Protein AF-A0A5N6QQ44-F1 (afdb_monomer_lite)

InterPro domains:
  IPR000858 S-locus glycoprotein domain [PF00954] (2-72)
  IPR003609 PAN/Apple domain [PF08276] (95-161)
  IPR003609 PAN/Apple domain [PS50948] (95-176)
  IPR003609 PAN/Apple domain [SM00473] (96-175)
  IPR013924 Ribonuclease H2, subunit C [PF08615] (252-280)

pLDDT: mean 80.35, std 24.31, range [26.81, 98.62]

Foldseek 3Di:
DDDDPDPVKDWDWDQDPVRKIFIWTDDPNDTDTPDIDDDVLQPWCPAAWQWAAEPPDPVDLRIDHDQQWDQPDPVCVVVSHRSSPTDHDPPFALAPQQKFWDKDAAKDFFDQPQKDKDQQDDPVRLRVVLNVDRQWFKKWAPDPPPNGTIIITHRDIGTSMYHDDPHHTIMIGIHHNVSVVVNVVVVCVVPPPVVVVVVVVVVVVVVVVVVVVVVVVVVVVVVVVVVVVVVVVVVVVPDDDDDDDDDDDDDDDDDDDDPDDPDDDDDDDDDDDDDDDDDDD

Radius of gyration: 35.77 Å; chains: 1; bounding box: 102×46×86 Å

Secondary structure (DSSP, 8-state):
----SSTT--EEEEE-TTS-EEEEEEETTEEEEEEEE--TT-STTSS-TTEEE--S-TTS-SEEEPTTEEES-HHHHHTT--TT-EEEPTT---SSSS-EEEEEEEEEPP-STTEEEETT--HHHHHHHHHH-TT--EEEEEE-GGG-EEEEEE-S---SEEE-SS--EEEEEEE-HHHHHHHHHHHHHHH-HHHHHHHHHHHHHHHHHHHHHHHHHHHHHHHHHHHHHHHHHHHTTS------------------------S---------PPPP-----

Sequence (281 aa):
MYSVTDPKILTRLVIDESGAVERLTWNDNKWVTIWSAPKECDTYGECGPNSYCDPYDPNKFRCTCLPGLEPRSTRDWNMRDGSGGCVRRQGVSTCRSGEGFVKLARVKVPDTSIARVDMSLSLEDCEQECLRNCSCMAYSSANETRGGIGCLSWHGDLMDIRTIANAGQDLYIRVDAVVLAQYAKKNGLMQSKSMVVILVVSIGLMLLLVVSIVYWLVMRRKKGIMHKESTIINLRQSEGGVDLVDLGGIEMEGLELQEAYFRGRKLQGTAIPIPQGYYGL

Structure (mmCIF, N/CA/C/O backbone):
data_AF-A0A5N6QQ44-F1
#
_entry.id   AF-A0A5N6QQ44-F1
#
loop_
_atom_site.group_PDB
_atom_site.id
_atom_site.type_symbol
_atom_site.label_atom_id
_atom_site.label_alt_id
_atom_site.label_comp_id
_atom_site.label_asym_id
_atom_site.label_entity_id
_atom_site.label_seq_id
_atom_site.pdbx_PDB_ins_code
_atom_site.Cartn_x
_atom_site.Cartn_y
_atom_site.Cartn_z
_atom_site.occupancy
_atom_site.B_iso_or_equiv
_atom_site.auth_seq_id
_atom_site.auth_comp_id
_atom_site.auth_asym_id
_atom_site.auth_atom_id
_atom_site.pdbx_PDB_model_num
ATOM 1 N N . MET A 1 1 ? 7.735 9.271 -20.363 1.00 52.09 1 MET A N 1
ATOM 2 C CA . MET A 1 1 ? 8.768 9.118 -21.411 1.00 52.09 1 MET A CA 1
ATOM 3 C C . MET A 1 1 ? 10.105 8.970 -20.707 1.00 52.09 1 MET A C 1
ATOM 5 O O . MET A 1 1 ? 10.368 9.779 -19.826 1.00 52.09 1 MET A O 1
ATOM 9 N N . TYR A 1 2 ? 10.882 7.921 -20.988 1.00 78.69 2 TYR A N 1
ATOM 10 C CA . TYR A 1 2 ? 12.221 7.781 -20.404 1.00 78.69 2 TYR A CA 1
ATOM 11 C C . TYR A 1 2 ? 13.260 8.384 -21.354 1.00 78.69 2 TYR A C 1
ATOM 13 O O . TYR A 1 2 ? 13.061 8.386 -22.567 1.00 78.69 2 TYR A O 1
ATOM 21 N N . SER A 1 3 ? 14.355 8.893 -20.800 1.00 86.44 3 SER A N 1
ATOM 22 C CA . SER A 1 3 ? 15.502 9.389 -21.559 1.00 86.44 3 SER A CA 1
ATOM 23 C C . SER A 1 3 ? 16.780 8.821 -20.964 1.00 86.44 3 SER A C 1
ATOM 25 O O . SER A 1 3 ? 16.904 8.725 -19.742 1.00 86.44 3 SER A O 1
ATOM 27 N N . VAL A 1 4 ? 17.733 8.466 -21.818 1.00 89.62 4 VAL A N 1
ATOM 28 C CA . VAL A 1 4 ? 19.070 8.059 -21.383 1.00 89.62 4 VAL A CA 1
ATOM 29 C C . VAL A 1 4 ? 19.940 9.310 -21.317 1.00 89.62 4 VAL A C 1
ATOM 31 O O . VAL A 1 4 ? 20.051 10.032 -22.302 1.00 89.62 4 VAL A O 1
ATOM 34 N N . THR A 1 5 ? 20.503 9.601 -20.144 1.00 92.12 5 THR A N 1
ATOM 35 C CA . THR A 1 5 ? 21.285 10.826 -19.909 1.00 92.12 5 THR A CA 1
ATOM 36 C C . THR A 1 5 ? 22.686 10.757 -20.503 1.00 92.12 5 THR A C 1
ATOM 38 O O . THR A 1 5 ? 23.207 11.777 -20.941 1.00 92.12 5 THR A O 1
ATOM 41 N N . ASP A 1 6 ? 23.291 9.568 -20.524 1.00 92.31 6 ASP A N 1
ATOM 42 C CA . ASP A 1 6 ? 24.568 9.325 -21.190 1.00 92.31 6 ASP A CA 1
ATOM 43 C C . ASP A 1 6 ? 24.316 8.628 -22.538 1.00 92.31 6 ASP A C 1
ATOM 45 O O . ASP A 1 6 ? 23.876 7.475 -22.548 1.00 92.31 6 ASP A O 1
ATOM 49 N N . PRO A 1 7 ? 24.604 9.280 -23.679 1.00 89.50 7 PRO A N 1
ATOM 50 C CA . PRO A 1 7 ? 24.378 8.697 -24.999 1.00 89.50 7 PRO A CA 1
ATOM 51 C C . PRO A 1 7 ? 25.242 7.457 -25.284 1.00 89.50 7 PRO A C 1
ATOM 53 O O . PRO A 1 7 ? 24.964 6.741 -26.243 1.00 89.50 7 PRO A O 1
ATOM 56 N N . LYS A 1 8 ? 26.281 7.183 -24.484 1.00 91.38 8 LYS A N 1
ATOM 57 C CA . LYS A 1 8 ? 27.108 5.971 -24.604 1.00 91.38 8 LYS A CA 1
ATOM 58 C C . LYS A 1 8 ? 26.436 4.735 -24.012 1.00 91.38 8 LYS A C 1
ATOM 60 O O . LYS A 1 8 ? 26.817 3.616 -24.351 1.00 91.38 8 LYS A O 1
ATOM 65 N N . ILE A 1 9 ? 25.457 4.916 -23.127 1.00 92.00 9 ILE A N 1
ATOM 66 C CA . ILE A 1 9 ? 24.741 3.810 -22.498 1.00 92.00 9 ILE A CA 1
ATOM 67 C C . ILE A 1 9 ? 23.626 3.352 -23.436 1.00 92.00 9 ILE A C 1
ATOM 69 O O . ILE A 1 9 ? 22.679 4.085 -23.713 1.00 92.00 9 ILE A O 1
ATOM 73 N N . LEU A 1 10 ? 23.694 2.098 -23.876 1.00 94.75 10 LEU A N 1
ATOM 74 C CA . LEU A 1 10 ? 22.594 1.464 -24.595 1.00 94.75 10 LEU A CA 1
ATOM 75 C C . LEU A 1 10 ? 21.713 0.713 -23.595 1.00 94.75 10 LEU A C 1
ATOM 77 O O . LEU A 1 10 ? 22.165 -0.206 -22.916 1.00 94.75 10 LEU A O 1
ATOM 81 N N . THR A 1 11 ? 20.438 1.088 -23.509 1.00 95.25 11 THR A N 1
ATOM 82 C CA . THR A 1 11 ? 19.435 0.397 -22.688 1.00 95.25 11 THR A CA 1
ATOM 83 C C . THR A 1 11 ? 18.120 0.288 -23.450 1.00 95.25 11 THR A C 1
ATOM 85 O O . THR A 1 11 ? 17.764 1.180 -24.221 1.00 95.25 11 THR A O 1
ATOM 88 N N . ARG A 1 12 ? 17.397 -0.812 -23.248 1.00 94.25 12 ARG A N 1
ATOM 89 C CA . ARG A 1 12 ? 16.100 -1.072 -23.882 1.00 94.25 12 ARG A CA 1
ATOM 90 C C . ARG A 1 12 ? 15.136 -1.713 -22.893 1.00 94.25 12 ARG A C 1
ATOM 92 O O . ARG A 1 12 ? 15.570 -2.469 -22.026 1.00 94.25 12 ARG A O 1
ATOM 99 N N . LEU A 1 13 ? 13.847 -1.418 -23.043 1.00 95.44 13 LEU A N 1
ATOM 100 C CA . LEU A 1 13 ? 12.773 -2.220 -22.461 1.00 95.44 13 LEU A CA 1
ATOM 101 C C . LEU A 1 13 ? 12.228 -3.135 -23.555 1.00 95.44 13 LEU A C 1
ATOM 103 O O . LEU A 1 13 ? 11.920 -2.660 -24.648 1.00 95.44 13 LEU A O 1
ATOM 107 N N . VAL A 1 14 ? 12.140 -4.426 -23.270 1.00 95.81 14 VAL A N 1
ATOM 108 C CA . VAL A 1 14 ? 11.613 -5.443 -24.185 1.00 95.81 14 VAL A CA 1
ATOM 109 C C . VAL A 1 14 ? 10.538 -6.258 -23.482 1.00 95.81 14 VAL A C 1
ATOM 111 O O . VAL A 1 14 ? 10.544 -6.364 -22.258 1.00 95.81 14 VAL A O 1
ATOM 114 N N . ILE A 1 15 ? 9.619 -6.808 -24.268 1.00 96.75 15 ILE A N 1
ATOM 115 C CA . ILE A 1 15 ? 8.681 -7.839 -23.827 1.00 96.75 15 ILE A CA 1
ATOM 116 C C . ILE A 1 15 ? 9.092 -9.113 -24.553 1.00 96.75 15 ILE A C 1
ATOM 118 O O . ILE A 1 15 ? 9.268 -9.075 -25.773 1.00 96.75 15 ILE A O 1
ATOM 122 N N . ASP A 1 16 ? 9.310 -10.194 -23.815 1.00 90.81 16 ASP A N 1
ATOM 123 C CA . ASP A 1 16 ? 9.658 -11.486 -24.401 1.00 90.81 16 ASP A CA 1
ATOM 124 C C . ASP A 1 16 ? 8.413 -12.292 -24.820 1.00 90.81 16 ASP A C 1
ATOM 126 O O . ASP A 1 16 ? 7.270 -11.865 -24.648 1.00 90.81 16 ASP A O 1
ATOM 130 N N . GLU A 1 17 ? 8.629 -13.477 -25.393 1.00 93.62 17 GLU A N 1
ATOM 131 C CA . GLU A 1 17 ? 7.552 -14.357 -25.871 1.00 93.62 17 GLU A CA 1
ATOM 132 C C . GLU A 1 17 ? 6.645 -14.883 -24.744 1.00 93.62 17 GLU A C 1
ATOM 134 O O . GLU A 1 17 ? 5.512 -15.286 -25.004 1.00 93.62 17 GLU A O 1
ATOM 139 N N . SER A 1 18 ? 7.117 -14.857 -23.493 1.00 92.00 18 SER A N 1
ATOM 140 C CA . SER A 1 18 ? 6.328 -15.226 -22.314 1.00 92.00 18 SER A CA 1
ATOM 141 C C . SER A 1 18 ? 5.455 -14.077 -21.795 1.00 92.00 18 SER A C 1
ATOM 143 O O . SER A 1 18 ? 4.624 -14.284 -20.911 1.00 92.00 18 SER A O 1
ATOM 145 N N . GLY A 1 19 ? 5.616 -12.870 -22.350 1.00 93.00 19 GLY A N 1
ATOM 146 C CA . GLY A 1 19 ? 4.955 -11.653 -21.885 1.00 93.00 19 GLY A CA 1
ATOM 147 C C . GLY A 1 19 ? 5.671 -10.978 -20.712 1.00 93.00 19 GLY A C 1
ATOM 148 O O . GLY A 1 19 ? 5.133 -10.021 -20.150 1.00 93.00 19 GLY A O 1
ATOM 149 N N . ALA A 1 20 ? 6.870 -11.438 -20.341 1.00 94.88 20 ALA A N 1
ATOM 150 C CA . ALA A 1 20 ? 7.670 -10.809 -19.301 1.00 94.88 20 ALA A CA 1
ATOM 151 C C . ALA A 1 20 ? 8.333 -9.536 -19.838 1.00 94.88 20 ALA A C 1
ATOM 153 O O . ALA A 1 20 ? 8.868 -9.496 -20.948 1.00 94.88 20 ALA A O 1
ATOM 154 N N . VAL A 1 21 ? 8.295 -8.475 -19.035 1.00 96.31 21 VAL A N 1
ATOM 155 C CA . VAL A 1 21 ? 8.947 -7.201 -19.344 1.00 96.31 21 VAL A CA 1
ATOM 156 C C . VAL A 1 21 ? 10.347 -7.228 -18.761 1.00 96.31 21 VAL A C 1
ATOM 158 O O . VAL A 1 21 ? 10.509 -7.449 -17.562 1.00 96.31 21 VAL A O 1
ATOM 161 N N . GLU A 1 22 ? 11.350 -6.904 -19.568 1.00 96.12 22 GLU A N 1
ATOM 162 C CA . GLU A 1 22 ? 12.735 -6.781 -19.127 1.00 96.12 22 GLU A CA 1
ATOM 163 C C . GLU A 1 22 ? 13.320 -5.424 -19.499 1.00 96.12 22 GLU A C 1
ATOM 165 O O . GLU A 1 22 ? 13.190 -4.949 -20.630 1.00 96.12 22 GLU A O 1
ATOM 170 N N . ARG A 1 23 ? 14.052 -4.816 -18.564 1.00 95.38 23 ARG A N 1
ATOM 171 C CA . ARG A 1 23 ? 14.990 -3.741 -18.880 1.00 95.38 23 ARG A CA 1
ATOM 172 C C . ARG A 1 23 ? 16.386 -4.318 -19.012 1.00 95.38 23 ARG A C 1
ATOM 174 O O . ARG A 1 23 ? 16.945 -4.842 -18.050 1.00 95.38 23 ARG A O 1
ATOM 181 N N . LEU A 1 24 ? 16.975 -4.115 -20.180 1.00 95.62 24 LEU A N 1
ATOM 182 C CA . LEU A 1 24 ? 18.304 -4.583 -20.536 1.00 95.62 24 LEU A CA 1
ATOM 183 C C . LEU A 1 24 ? 19.260 -3.395 -20.689 1.00 95.62 24 LEU A C 1
ATOM 185 O O . LEU A 1 24 ? 18.867 -2.337 -21.190 1.00 95.62 24 LEU A O 1
ATOM 189 N N . THR A 1 25 ? 20.522 -3.579 -20.315 1.00 96.06 25 THR A N 1
ATOM 190 C CA . THR A 1 25 ? 21.620 -2.641 -20.593 1.00 96.06 25 THR A CA 1
ATOM 191 C C . THR A 1 25 ? 22.743 -3.378 -21.306 1.00 96.06 25 THR A C 1
ATOM 193 O O . THR A 1 25 ? 23.041 -4.526 -20.979 1.00 96.06 25 THR A O 1
ATOM 196 N N . TRP A 1 26 ? 23.344 -2.742 -22.306 1.00 95.81 26 TRP A N 1
ATOM 197 C CA . TRP A 1 26 ? 24.489 -3.294 -23.017 1.00 95.81 26 TRP A CA 1
ATOM 198 C C . TRP A 1 26 ? 25.750 -3.154 -22.168 1.00 95.81 26 TRP A C 1
ATOM 200 O O . TRP A 1 26 ? 26.115 -2.042 -21.788 1.00 95.81 26 TRP A O 1
ATOM 210 N N . ASN A 1 27 ? 26.411 -4.271 -21.886 1.00 94.88 27 ASN A N 1
ATOM 211 C CA . ASN A 1 27 ? 27.700 -4.308 -21.206 1.00 94.88 27 ASN A CA 1
ATOM 212 C C . ASN A 1 27 ? 28.520 -5.503 -21.713 1.00 94.88 27 ASN A C 1
ATOM 214 O O . ASN A 1 27 ? 27.952 -6.567 -21.935 1.00 94.88 27 ASN A O 1
ATOM 218 N N . ASP A 1 28 ? 29.834 -5.347 -21.896 1.00 92.50 28 ASP A N 1
ATOM 219 C CA . ASP A 1 28 ? 30.750 -6.417 -22.337 1.00 92.50 28 ASP A CA 1
ATOM 220 C C . ASP A 1 28 ? 30.233 -7.246 -23.530 1.00 92.50 28 ASP A C 1
ATOM 222 O O . ASP A 1 28 ? 30.234 -8.478 -23.515 1.00 92.50 28 ASP A O 1
ATOM 226 N N . ASN A 1 29 ? 29.753 -6.557 -24.572 1.00 93.88 29 ASN A N 1
ATOM 227 C CA . ASN A 1 29 ? 29.192 -7.150 -25.793 1.00 93.88 29 ASN A CA 1
ATOM 228 C C . ASN A 1 29 ? 27.982 -8.081 -25.584 1.00 93.88 29 ASN A C 1
ATOM 230 O O . ASN A 1 29 ? 27.707 -8.946 -26.417 1.00 93.88 29 ASN A O 1
ATOM 234 N N . LYS A 1 30 ? 27.234 -7.901 -24.493 1.00 96.56 30 LYS A N 1
ATOM 235 C CA . LYS A 1 30 ? 25.990 -8.627 -24.225 1.00 96.56 30 LYS A CA 1
ATOM 236 C C . LYS A 1 30 ? 24.930 -7.725 -23.604 1.00 96.56 30 LYS A C 1
ATOM 238 O O . LYS A 1 30 ? 25.220 -6.705 -22.982 1.00 96.56 30 LYS A O 1
ATOM 243 N N . TRP A 1 31 ? 23.675 -8.134 -23.748 1.00 96.56 31 TRP A N 1
ATOM 244 C CA . TRP A 1 31 ? 22.574 -7.542 -22.996 1.00 96.56 31 TRP A CA 1
ATOM 245 C C . TRP A 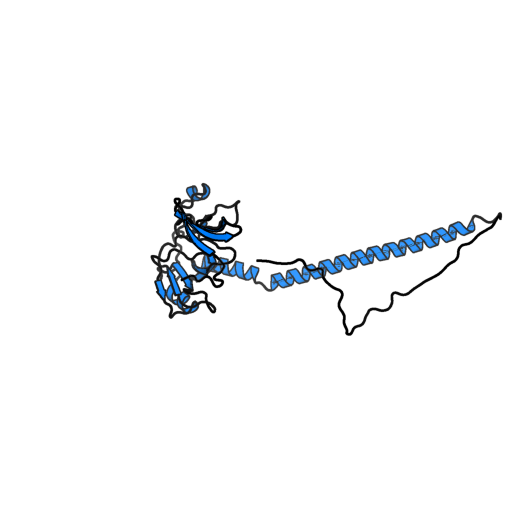1 31 ? 22.532 -8.146 -21.595 1.00 96.56 31 TRP A C 1
ATOM 247 O O . TRP A 1 31 ? 22.494 -9.364 -21.442 1.00 96.56 31 TRP A O 1
ATOM 257 N N . VAL A 1 32 ? 22.541 -7.289 -20.580 1.00 96.12 32 VAL A N 1
ATOM 258 C CA . VAL A 1 32 ? 22.425 -7.667 -19.171 1.00 96.12 32 VAL A CA 1
ATOM 259 C C . VAL A 1 32 ? 21.080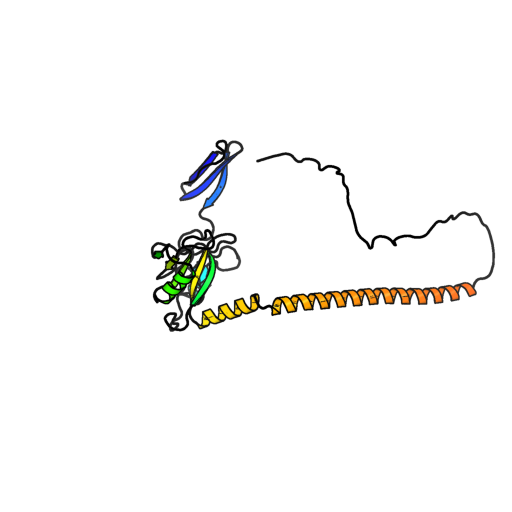 -7.189 -18.641 1.00 96.12 32 VAL A C 1
ATOM 261 O O . VAL A 1 32 ? 20.748 -6.008 -18.767 1.00 96.12 32 VAL A O 1
ATOM 264 N N . THR A 1 33 ? 20.314 -8.096 -18.039 1.00 95.56 33 THR A N 1
ATOM 265 C CA . THR A 1 33 ? 19.031 -7.776 -17.409 1.00 95.56 33 THR A CA 1
ATOM 266 C C . THR A 1 33 ? 19.249 -6.990 -16.124 1.00 95.56 33 THR A C 1
ATOM 268 O O . THR A 1 33 ? 19.876 -7.463 -15.182 1.00 95.56 33 THR A O 1
ATOM 271 N N . ILE A 1 34 ? 18.722 -5.767 -16.093 1.00 94.81 34 ILE A N 1
ATOM 272 C CA . ILE A 1 34 ? 18.764 -4.871 -14.934 1.00 94.81 34 ILE A CA 1
ATOM 273 C C . ILE A 1 34 ? 17.576 -5.136 -14.013 1.00 94.81 34 ILE A C 1
ATOM 275 O O . ILE A 1 34 ? 17.715 -5.144 -12.792 1.00 94.81 34 ILE A O 1
ATOM 279 N N . TRP A 1 35 ? 16.396 -5.342 -14.593 1.00 93.62 35 TRP A N 1
ATOM 280 C CA . TRP A 1 35 ? 15.209 -5.792 -13.877 1.00 93.62 35 TRP A CA 1
ATOM 281 C C . TRP A 1 35 ? 14.234 -6.457 -14.843 1.00 93.62 35 TRP A C 1
ATOM 283 O O . TRP A 1 35 ? 14.241 -6.160 -16.038 1.00 93.62 35 TRP A O 1
ATOM 293 N N . SER A 1 36 ? 13.381 -7.316 -14.296 1.00 94.75 36 SER A N 1
ATOM 294 C CA . SER A 1 36 ? 12.273 -7.941 -15.007 1.00 94.75 36 SER A CA 1
ATOM 295 C C . SER A 1 36 ? 11.003 -7.954 -14.154 1.00 94.75 36 SER A C 1
ATOM 297 O O . SER A 1 36 ? 11.061 -7.780 -12.928 1.00 94.75 36 SER A O 1
ATOM 299 N N . ALA A 1 37 ? 9.865 -8.113 -14.821 1.00 94.12 37 ALA A N 1
ATOM 300 C CA . ALA A 1 37 ? 8.542 -8.289 -14.237 1.00 94.12 37 ALA A CA 1
ATOM 301 C C . ALA A 1 37 ? 7.714 -9.263 -15.105 1.00 94.12 37 ALA A C 1
ATOM 303 O O . ALA A 1 37 ? 7.924 -9.291 -16.319 1.00 94.12 37 ALA A O 1
ATOM 304 N N . PRO A 1 38 ? 6.757 -10.014 -14.529 1.00 93.25 38 PRO A N 1
ATOM 305 C CA . PRO A 1 38 ? 6.335 -9.986 -13.125 1.00 93.25 38 PRO A CA 1
ATOM 306 C C . PRO A 1 38 ? 7.313 -10.703 -12.177 1.00 93.25 38 PRO A C 1
ATOM 308 O O . PRO A 1 38 ? 8.025 -11.628 -12.561 1.00 93.25 38 PRO A O 1
ATOM 311 N N . LYS A 1 39 ? 7.343 -10.274 -10.915 1.00 90.06 39 LYS A N 1
ATOM 312 C CA . LYS A 1 39 ? 7.934 -10.990 -9.777 1.00 90.06 39 LYS A CA 1
ATOM 313 C C . LYS A 1 39 ? 6.833 -11.616 -8.919 1.00 90.06 39 LYS A C 1
ATOM 315 O O . LYS A 1 39 ? 5.644 -11.533 -9.214 1.00 90.06 39 LYS A O 1
ATOM 320 N N . GLU A 1 40 ? 7.231 -12.232 -7.812 1.00 89.62 40 GLU A N 1
ATOM 321 C CA . GLU A 1 40 ? 6.298 -12.715 -6.797 1.00 89.62 40 GLU A CA 1
ATOM 322 C C . GLU A 1 40 ? 5.335 -11.603 -6.337 1.00 89.62 40 GLU A C 1
ATOM 324 O O . GLU A 1 40 ? 5.791 -10.501 -6.014 1.00 89.62 40 GLU A O 1
ATOM 329 N N . CYS A 1 41 ? 4.029 -11.904 -6.296 1.00 94.31 41 CYS A N 1
ATOM 330 C CA . CYS A 1 41 ? 2.921 -10.966 -6.053 1.00 94.31 41 CYS A CA 1
ATOM 331 C C . CYS A 1 41 ? 2.652 -9.918 -7.157 1.00 94.31 41 CYS A C 1
ATOM 333 O O . CYS A 1 41 ? 1.874 -8.998 -6.912 1.00 94.31 41 CYS A O 1
ATOM 335 N N . ASP A 1 42 ? 3.268 -10.011 -8.343 1.00 93.12 42 ASP A N 1
ATOM 336 C CA . ASP A 1 42 ? 2.975 -9.082 -9.454 1.00 93.12 42 ASP A CA 1
ATOM 337 C C . ASP A 1 42 ? 1.893 -9.599 -10.415 1.00 93.12 42 ASP A C 1
ATOM 339 O O . ASP A 1 42 ? 1.394 -8.827 -11.236 1.00 93.12 42 ASP A O 1
ATOM 343 N N . THR A 1 43 ? 1.513 -10.878 -10.317 1.00 93.69 43 THR A N 1
ATOM 344 C CA . THR A 1 43 ? 0.376 -11.430 -11.062 1.00 93.69 43 THR A CA 1
ATOM 345 C C . THR A 1 43 ? -0.912 -10.751 -10.608 1.00 93.69 43 THR A C 1
ATOM 347 O O . THR A 1 43 ? -1.202 -10.671 -9.413 1.00 93.69 43 THR A O 1
ATOM 350 N N . TYR A 1 44 ? -1.702 -10.276 -11.571 1.00 95.62 44 TYR A N 1
ATOM 351 C CA . TYR A 1 44 ? -2.968 -9.618 -11.278 1.00 95.62 44 TYR A CA 1
ATOM 352 C C . TYR A 1 44 ? -3.902 -10.545 -10.498 1.00 95.62 44 TYR A C 1
ATOM 354 O O . TYR A 1 44 ? -4.178 -11.664 -10.931 1.00 95.62 44 TYR A O 1
ATOM 362 N N . GLY A 1 45 ? -4.411 -10.062 -9.366 1.00 95.44 45 GLY A N 1
ATOM 363 C CA . GLY A 1 45 ? -5.353 -10.827 -8.550 1.00 95.44 45 GLY A CA 1
ATOM 364 C C . GLY A 1 45 ? -4.741 -12.060 -7.879 1.00 95.44 45 GLY A C 1
ATOM 365 O O . GLY A 1 45 ? -5.487 -12.970 -7.532 1.00 95.44 45 GLY A O 1
ATOM 366 N N . GLU A 1 46 ? -3.416 -12.084 -7.666 1.00 95.88 46 GLU A N 1
ATOM 367 C CA . GLU A 1 46 ? -2.726 -13.133 -6.889 1.00 95.88 46 GLU A CA 1
ATOM 368 C C . GLU A 1 46 ? -3.428 -13.403 -5.547 1.00 95.88 46 GLU A C 1
ATOM 370 O O . GLU A 1 46 ? -3.574 -14.544 -5.115 1.00 95.88 46 GLU A O 1
ATOM 375 N N . CYS A 1 47 ? -3.913 -12.335 -4.912 1.00 98.00 47 CYS A N 1
ATOM 376 C CA . CYS A 1 47 ? -4.818 -12.402 -3.777 1.00 98.00 47 CYS A CA 1
ATOM 377 C C . CYS A 1 47 ? -6.172 -11.805 -4.170 1.00 98.00 47 CYS A C 1
ATOM 379 O O . CYS A 1 47 ? -6.235 -10.781 -4.858 1.00 98.00 47 CYS A O 1
ATOM 381 N N . GLY A 1 48 ? -7.253 -12.457 -3.737 1.00 98.25 48 GLY A N 1
ATOM 382 C CA . GLY A 1 48 ? -8.615 -12.081 -4.095 1.00 98.25 48 GLY A CA 1
ATOM 383 C C . GLY A 1 48 ? -9.082 -10.747 -3.492 1.00 98.25 48 GLY A C 1
ATOM 384 O O . GLY A 1 48 ? -8.326 -10.058 -2.797 1.00 98.25 48 GLY A O 1
ATOM 385 N N . PRO A 1 49 ? -10.360 -10.390 -3.702 1.00 98.44 49 PRO A N 1
ATOM 386 C CA . PRO A 1 49 ? -10.930 -9.122 -3.256 1.00 98.44 49 PRO A CA 1
ATOM 387 C C . PRO A 1 49 ? -10.661 -8.795 -1.791 1.00 98.44 49 PRO A C 1
ATOM 389 O O . PRO A 1 49 ? -10.754 -9.652 -0.916 1.00 98.44 49 PRO A O 1
ATOM 392 N N . ASN A 1 50 ? -10.376 -7.527 -1.517 1.00 98.44 50 ASN A N 1
ATOM 393 C CA . ASN A 1 50 ? -10.151 -6.977 -0.184 1.00 98.44 50 ASN A CA 1
ATOM 394 C C . ASN A 1 50 ? -9.049 -7.689 0.623 1.00 98.44 50 ASN A C 1
ATOM 396 O O . ASN A 1 50 ? -9.108 -7.787 1.855 1.00 98.44 50 ASN A O 1
ATOM 400 N N . SER A 1 51 ? -8.029 -8.175 -0.076 1.00 98.25 51 SER A N 1
ATOM 401 C CA . SER A 1 51 ? -6.820 -8.747 0.502 1.00 98.25 51 SER A CA 1
ATOM 402 C C . SER A 1 51 ? -5.585 -8.207 -0.218 1.00 98.25 51 SER A C 1
ATOM 404 O O . SER A 1 51 ? -5.693 -7.601 -1.284 1.00 98.25 51 SER A O 1
ATOM 406 N N . TYR A 1 52 ? -4.415 -8.368 0.391 1.00 98.12 52 TYR A N 1
ATOM 407 C CA . TYR A 1 52 ? -3.147 -7.952 -0.196 1.00 98.12 52 TYR A CA 1
ATOM 408 C C . TYR A 1 52 ? -2.118 -9.079 -0.153 1.00 98.12 52 TYR A C 1
ATOM 410 O O . TYR A 1 52 ? -2.146 -9.925 0.743 1.00 98.12 52 TYR A O 1
ATOM 418 N N . CYS A 1 53 ? -1.203 -9.058 -1.119 1.00 97.62 53 CYS A N 1
ATOM 419 C CA . CYS A 1 53 ? -0.104 -10.009 -1.231 1.00 97.62 53 CYS A CA 1
ATOM 420 C C . CYS A 1 53 ? 1.161 -9.479 -0.541 1.00 97.62 53 CYS A C 1
ATOM 422 O O . CYS A 1 53 ? 1.585 -8.346 -0.785 1.00 97.62 53 CYS A O 1
ATOM 424 N N . ASP A 1 54 ? 1.767 -10.297 0.315 1.00 95.56 54 ASP A N 1
ATOM 425 C CA . ASP A 1 54 ? 3.022 -10.018 1.011 1.00 95.56 54 ASP A CA 1
ATOM 426 C C . ASP A 1 54 ? 4.050 -11.129 0.726 1.00 95.56 54 ASP A C 1
ATOM 428 O O . ASP A 1 54 ? 3.924 -12.232 1.267 1.00 95.56 54 ASP A O 1
ATOM 432 N N . PRO A 1 55 ? 5.066 -10.870 -0.121 1.00 93.50 55 PRO A N 1
ATOM 433 C CA . PRO A 1 55 ? 6.058 -11.874 -0.498 1.00 93.50 55 PRO A CA 1
ATOM 434 C C . PRO A 1 55 ? 7.251 -11.957 0.471 1.00 93.50 55 PRO A C 1
ATOM 436 O O . PRO A 1 55 ? 8.205 -12.684 0.205 1.00 93.50 55 PRO A O 1
ATOM 439 N N . TYR A 1 56 ? 7.279 -11.179 1.560 1.00 91.88 56 TYR A N 1
ATOM 440 C CA . TYR A 1 56 ? 8.501 -11.021 2.363 1.00 91.88 56 TYR A CA 1
ATOM 441 C C . TYR A 1 56 ? 8.701 -12.091 3.443 1.00 91.88 56 TYR A C 1
ATOM 443 O O . TYR A 1 56 ? 9.823 -12.258 3.923 1.00 91.88 56 TYR A O 1
ATOM 451 N N . ASP A 1 57 ? 7.651 -12.824 3.823 1.00 90.19 57 ASP A N 1
ATOM 452 C CA . ASP A 1 57 ? 7.733 -13.923 4.792 1.00 90.19 57 ASP A CA 1
ATOM 453 C C . ASP A 1 57 ? 7.432 -15.270 4.109 1.00 90.19 57 ASP A C 1
ATOM 455 O O . ASP A 1 57 ? 6.261 -15.618 3.931 1.00 90.19 57 ASP A O 1
ATOM 459 N N . PRO A 1 58 ? 8.459 -16.068 3.759 1.00 86.50 58 PRO A N 1
ATOM 460 C CA . PRO A 1 58 ? 8.267 -17.316 3.020 1.00 86.50 58 PRO A CA 1
ATOM 461 C C . PRO A 1 58 ? 7.534 -18.396 3.831 1.00 86.50 58 PRO A C 1
ATOM 463 O O . PRO A 1 58 ? 7.033 -19.366 3.261 1.00 86.50 58 PRO A O 1
ATOM 466 N N . ASN A 1 59 ? 7.454 -18.252 5.158 1.00 89.81 59 ASN A N 1
ATOM 467 C CA . ASN A 1 59 ? 6.793 -19.226 6.025 1.00 89.81 59 ASN A CA 1
ATOM 468 C C . ASN A 1 59 ? 5.286 -18.969 6.150 1.00 89.81 59 ASN A C 1
ATOM 470 O O . ASN A 1 59 ? 4.540 -19.864 6.564 1.00 89.81 59 ASN A O 1
ATOM 474 N N . LYS A 1 60 ? 4.822 -17.770 5.785 1.00 92.31 60 LYS A N 1
ATOM 475 C CA . LYS A 1 60 ? 3.410 -17.394 5.843 1.00 92.31 60 LYS A CA 1
ATOM 476 C C . LYS A 1 60 ? 2.712 -17.613 4.511 1.00 92.31 60 LYS A C 1
ATOM 478 O O . LYS A 1 60 ? 3.316 -17.654 3.444 1.00 92.31 60 LYS A O 1
ATOM 483 N N . PHE A 1 61 ? 1.396 -17.775 4.592 1.00 95.50 61 PHE A N 1
ATOM 484 C CA . PHE A 1 61 ? 0.564 -17.612 3.414 1.00 95.50 61 PHE A CA 1
ATOM 485 C C . PHE A 1 61 ? 0.646 -16.147 2.960 1.00 95.50 61 PHE A C 1
ATOM 487 O O . PHE A 1 61 ? 0.521 -15.247 3.788 1.00 95.50 61 PHE A O 1
ATOM 494 N N . ARG A 1 62 ? 0.903 -15.922 1.668 1.00 95.75 62 ARG A N 1
ATOM 495 C CA . ARG A 1 62 ? 1.219 -14.591 1.125 1.00 95.75 62 ARG A CA 1
ATOM 496 C C . ARG A 1 62 ? 0.021 -13.650 1.146 1.00 95.75 62 ARG A C 1
ATOM 498 O O . ARG A 1 62 ? 0.206 -12.444 1.255 1.00 95.75 62 ARG A O 1
ATOM 505 N N . CYS A 1 63 ? -1.199 -14.180 1.065 1.00 97.75 63 CYS A N 1
ATOM 506 C CA . CYS A 1 63 ? -2.402 -13.359 1.100 1.00 97.75 63 CYS A CA 1
ATOM 507 C C . CYS A 1 63 ? -2.843 -13.061 2.530 1.00 97.75 63 CYS A C 1
ATOM 509 O O . CYS A 1 63 ? -2.997 -13.955 3.365 1.00 97.75 63 CYS A O 1
ATOM 511 N N . THR A 1 64 ? -3.100 -11.784 2.7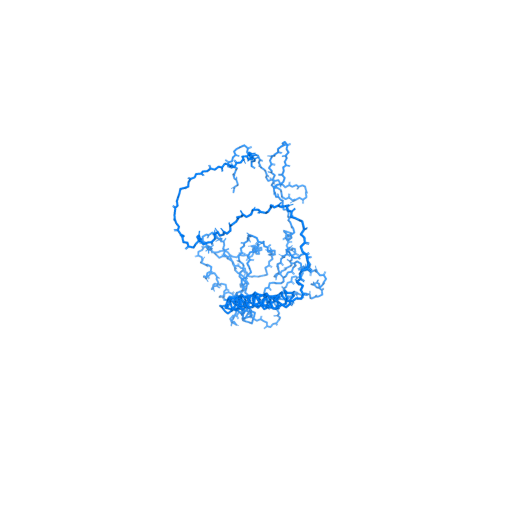93 1.00 97.56 64 THR A N 1
ATOM 512 C CA . THR A 1 64 ? -3.592 -11.285 4.078 1.00 97.56 64 THR A CA 1
ATOM 513 C C . THR A 1 64 ? -4.825 -10.415 3.857 1.00 97.56 64 THR A C 1
ATOM 515 O O . THR A 1 64 ? -4.836 -9.560 2.973 1.00 97.56 64 THR A O 1
ATOM 518 N N . CYS A 1 65 ? -5.877 -10.618 4.654 1.00 98.38 65 CYS A N 1
ATOM 519 C CA . CYS A 1 65 ? -7.053 -9.750 4.611 1.00 98.38 65 CYS A CA 1
ATOM 520 C C . CYS A 1 65 ? -6.705 -8.320 5.024 1.00 98.38 65 CYS A C 1
ATOM 522 O O . CYS A 1 65 ? -5.890 -8.098 5.924 1.00 98.38 65 CYS A O 1
ATOM 524 N N . LEU A 1 66 ? -7.368 -7.342 4.404 1.00 98.31 66 LEU A N 1
ATOM 525 C CA . LEU A 1 66 ? -7.270 -5.960 4.860 1.00 98.31 66 LEU A CA 1
ATOM 526 C C . LEU A 1 66 ? -7.832 -5.818 6.292 1.00 98.31 66 LEU A C 1
ATOM 528 O O . LEU A 1 66 ? -8.664 -6.629 6.715 1.00 98.31 66 LEU A O 1
ATOM 532 N N . PRO A 1 67 ? -7.391 -4.801 7.059 1.00 97.00 67 PRO A N 1
ATOM 533 C CA . PRO A 1 67 ? -7.824 -4.593 8.438 1.00 97.00 67 PRO A CA 1
ATOM 534 C C . PRO A 1 67 ? -9.349 -4.633 8.604 1.00 97.00 67 PRO A C 1
ATOM 536 O O . PRO A 1 67 ? -10.084 -3.984 7.864 1.00 97.00 67 PRO A O 1
ATOM 539 N N . GLY A 1 68 ? -9.821 -5.390 9.598 1.00 95.25 68 GLY A N 1
ATOM 540 C CA . GLY A 1 68 ? -11.248 -5.516 9.917 1.00 95.25 68 GLY A CA 1
ATOM 541 C C . GLY A 1 68 ? -12.056 -6.446 9.004 1.00 95.25 68 GLY A C 1
ATOM 542 O O . GLY A 1 68 ? -13.275 -6.521 9.153 1.00 95.25 68 GLY A O 1
ATOM 543 N N . LEU A 1 69 ? -11.406 -7.160 8.082 1.00 97.75 69 LEU A N 1
ATOM 544 C CA . LEU A 1 69 ? -12.041 -8.156 7.218 1.00 97.75 69 LEU A CA 1
ATOM 545 C C . LEU A 1 69 ? -11.606 -9.576 7.588 1.00 97.75 69 LEU A C 1
ATOM 547 O O . LEU A 1 69 ? -10.540 -9.787 8.168 1.00 97.75 69 LEU A O 1
ATOM 551 N N . GLU A 1 70 ? -12.436 -10.552 7.231 1.00 97.50 70 GLU A N 1
ATOM 552 C CA . GLU A 1 70 ? -12.179 -11.976 7.444 1.00 97.50 70 GLU A CA 1
ATOM 553 C C . GLU A 1 70 ? -12.237 -12.751 6.119 1.00 97.50 70 GLU A C 1
ATOM 555 O O . GLU A 1 70 ? -12.908 -12.308 5.180 1.00 97.50 70 GLU A O 1
ATOM 560 N N . PRO A 1 71 ? -11.525 -13.888 6.002 1.00 98.12 71 PRO A N 1
ATOM 561 C CA . PRO A 1 71 ? -11.567 -14.704 4.797 1.00 98.12 71 PRO A CA 1
ATOM 562 C C . PRO A 1 71 ? -13.001 -15.082 4.440 1.00 98.12 71 PRO A C 1
ATOM 564 O O . PRO A 1 71 ? -13.753 -15.533 5.304 1.00 98.12 71 PRO A O 1
ATOM 567 N N . ARG A 1 72 ? -13.365 -14.970 3.158 1.00 97.81 72 ARG A N 1
ATOM 568 C CA . ARG A 1 72 ? -14.688 -15.403 2.679 1.00 97.81 72 ARG A CA 1
ATOM 569 C C . ARG A 1 72 ? -14.930 -16.890 2.952 1.00 97.81 72 ARG A C 1
ATOM 571 O O . ARG A 1 72 ? -16.046 -17.288 3.268 1.00 97.81 72 ARG A O 1
ATOM 578 N N . SER A 1 73 ? -13.876 -17.695 2.834 1.00 98.06 73 SER A N 1
ATOM 579 C CA . SER A 1 73 ? -13.875 -19.128 3.106 1.00 98.06 73 SER A CA 1
ATOM 580 C C . SER A 1 73 ? -12.678 -19.473 3.982 1.00 98.06 73 SER A C 1
ATOM 582 O O . SER A 1 73 ? -11.533 -19.452 3.535 1.00 98.06 73 SER A O 1
ATOM 584 N N . THR A 1 74 ? -12.928 -19.809 5.249 1.00 97.19 74 THR A N 1
ATOM 585 C CA . THR A 1 74 ? -11.867 -20.256 6.168 1.00 97.19 74 THR A CA 1
ATOM 586 C C . THR A 1 74 ? -11.204 -21.544 5.680 1.00 97.19 74 THR A C 1
ATOM 588 O O . THR A 1 74 ? -10.012 -21.744 5.899 1.00 97.19 74 THR A O 1
ATOM 591 N N . ARG A 1 75 ? -11.963 -22.416 5.004 1.00 98.06 75 ARG A N 1
ATOM 592 C CA . ARG A 1 75 ? -11.446 -23.666 4.439 1.00 98.06 75 ARG A CA 1
ATOM 593 C C . ARG A 1 75 ? -10.376 -23.389 3.385 1.00 98.06 75 ARG A C 1
ATOM 595 O O . ARG A 1 75 ? -9.285 -23.939 3.502 1.00 98.06 75 ARG A O 1
ATOM 602 N N . ASP A 1 76 ? -10.681 -22.536 2.412 1.00 97.75 76 ASP A N 1
ATOM 603 C CA . ASP A 1 76 ? -9.775 -22.244 1.294 1.00 97.75 76 ASP A CA 1
ATOM 604 C C . ASP A 1 76 ? -8.546 -21.486 1.803 1.00 97.75 76 ASP A C 1
ATOM 606 O O . ASP A 1 76 ? -7.410 -21.864 1.517 1.00 97.75 76 ASP A O 1
ATOM 610 N N . TRP A 1 77 ? -8.754 -20.532 2.717 1.00 97.00 77 TRP A N 1
ATOM 611 C CA . TRP A 1 77 ? -7.662 -19.794 3.353 1.00 97.00 77 TRP A CA 1
ATOM 612 C C . TRP A 1 77 ? -6.679 -20.713 4.094 1.00 97.00 77 TRP A C 1
ATOM 614 O O . TRP A 1 77 ? -5.463 -20.551 3.989 1.00 97.00 77 TRP A O 1
ATOM 624 N N . ASN A 1 78 ? -7.190 -21.726 4.805 1.00 96.44 78 ASN A N 1
ATOM 625 C CA . ASN A 1 78 ? -6.366 -22.736 5.477 1.00 96.44 78 ASN A CA 1
ATOM 626 C C . ASN A 1 78 ? -5.616 -23.643 4.489 1.00 96.44 78 ASN A C 1
ATOM 628 O O . ASN A 1 78 ? -4.554 -24.167 4.823 1.00 96.44 78 ASN A O 1
ATOM 632 N N . MET A 1 79 ? -6.143 -23.810 3.276 1.00 97.12 79 MET A N 1
ATOM 633 C CA . MET A 1 79 ? -5.490 -24.511 2.167 1.00 97.12 79 MET A CA 1
ATOM 634 C C . MET A 1 79 ? -4.535 -23.610 1.371 1.00 97.12 79 MET A C 1
ATOM 636 O O . MET A 1 79 ? -3.991 -24.055 0.365 1.00 97.12 79 MET A O 1
ATOM 640 N N . ARG A 1 80 ? -4.274 -22.380 1.844 1.00 95.88 80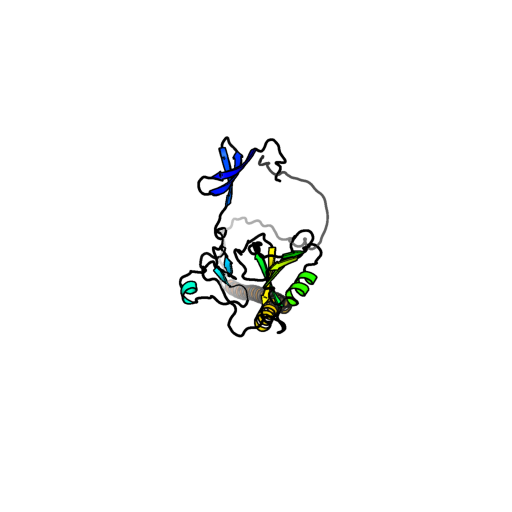 ARG A N 1
ATOM 641 C CA . ARG A 1 80 ? -3.465 -21.362 1.153 1.00 95.88 80 ARG A CA 1
ATOM 642 C C . ARG A 1 80 ? -4.054 -20.952 -0.202 1.00 95.88 80 ARG A C 1
ATOM 644 O O . ARG A 1 80 ? -3.314 -20.585 -1.109 1.00 95.88 80 ARG A O 1
ATOM 651 N N . ASP A 1 81 ? -5.377 -20.988 -0.315 1.00 97.38 81 ASP A N 1
ATOM 652 C CA . ASP A 1 81 ? -6.128 -20.443 -1.439 1.00 97.38 81 ASP A CA 1
ATOM 653 C C . ASP A 1 81 ? -6.826 -19.144 -1.008 1.00 97.38 81 ASP A C 1
ATOM 655 O O . ASP A 1 81 ? -7.746 -19.128 -0.188 1.00 97.38 81 ASP A O 1
ATOM 659 N N . GLY A 1 82 ? -6.329 -18.028 -1.543 1.00 96.75 82 GLY A N 1
ATOM 660 C CA . GLY A 1 82 ? -6.799 -16.674 -1.250 1.00 96.75 82 GLY A CA 1
ATOM 661 C C . GLY A 1 82 ? -7.668 -16.087 -2.357 1.00 96.75 82 GLY A C 1
ATOM 662 O O . GLY A 1 82 ? -8.030 -14.913 -2.275 1.00 96.75 82 GLY A O 1
ATOM 663 N N . SER A 1 83 ? -8.000 -16.871 -3.387 1.00 97.38 83 SER A N 1
ATOM 664 C CA . SER A 1 83 ? -8.717 -16.408 -4.582 1.00 97.38 83 SER A CA 1
ATOM 665 C C . SER A 1 83 ? -10.105 -15.843 -4.259 1.00 97.38 83 SER A C 1
ATOM 667 O O . SER A 1 83 ? -10.534 -14.852 -4.849 1.00 97.38 83 SER A O 1
ATOM 669 N N . GLY A 1 84 ? -10.785 -16.408 -3.255 1.00 97.75 84 GLY A N 1
ATOM 670 C CA . GLY A 1 84 ? -12.088 -15.932 -2.776 1.00 97.75 84 GLY A CA 1
ATOM 671 C C . GLY A 1 84 ? -12.047 -14.599 -2.014 1.00 97.75 84 GLY A C 1
ATOM 672 O O . GLY A 1 84 ? -13.102 -14.003 -1.763 1.00 97.75 84 GLY A O 1
ATOM 673 N N . GLY A 1 85 ? -10.850 -14.131 -1.648 1.00 98.25 85 GLY A N 1
ATOM 674 C CA . GLY A 1 85 ? -10.634 -12.876 -0.942 1.00 98.25 85 GLY A CA 1
ATOM 675 C C . GLY A 1 85 ? -11.257 -12.830 0.455 1.00 98.25 85 GLY A C 1
ATOM 676 O O . GLY A 1 85 ? -11.498 -13.847 1.115 1.00 98.25 85 GLY A O 1
ATOM 677 N N . CYS A 1 86 ? -11.524 -11.611 0.904 1.00 98.62 86 CYS A N 1
ATOM 678 C CA . CYS A 1 86 ? -12.012 -11.302 2.236 1.00 98.62 86 CYS A CA 1
ATOM 679 C C . CYS A 1 86 ? -13.294 -10.476 2.178 1.00 98.62 86 CYS A C 1
ATOM 681 O O . CYS A 1 86 ? -13.557 -9.720 1.239 1.00 98.62 86 CYS A O 1
ATOM 683 N N . VAL A 1 87 ? -14.103 -10.627 3.217 1.00 97.38 87 VAL A N 1
ATOM 684 C CA . VAL A 1 87 ? -15.384 -9.948 3.380 1.00 97.38 87 VAL A CA 1
ATOM 685 C C . VAL A 1 87 ? -15.466 -9.332 4.765 1.00 97.38 87 VAL A C 1
ATOM 687 O O . VAL A 1 87 ? -14.779 -9.736 5.705 1.00 97.38 87 VAL A O 1
ATOM 690 N N . ARG A 1 88 ? -16.319 -8.320 4.900 1.00 95.19 88 ARG A N 1
ATOM 691 C CA . ARG A 1 88 ? -16.632 -7.760 6.210 1.00 95.19 88 ARG A CA 1
ATOM 692 C C . ARG A 1 88 ? -17.549 -8.724 6.949 1.00 95.19 88 ARG A C 1
ATOM 694 O O . ARG A 1 88 ? -18.510 -9.227 6.366 1.00 95.19 88 ARG A O 1
ATOM 701 N N . ARG A 1 89 ? -17.271 -8.943 8.235 1.00 92.12 89 ARG A N 1
ATOM 702 C CA . ARG A 1 89 ? -18.133 -9.753 9.095 1.00 92.12 89 ARG A CA 1
ATOM 703 C C . ARG A 1 89 ? -19.560 -9.206 9.093 1.00 92.12 89 ARG A C 1
ATOM 705 O O . ARG A 1 89 ? -19.779 -7.995 9.175 1.00 92.12 89 ARG A O 1
ATOM 712 N N . GLN A 1 90 ? -20.535 -10.108 9.048 1.00 90.00 90 GLN A N 1
ATOM 713 C CA . GLN A 1 90 ? -21.947 -9.743 9.085 1.00 90.00 90 GLN A CA 1
ATOM 714 C C . GLN A 1 90 ? -22.292 -8.963 10.367 1.00 90.00 90 GLN A C 1
ATOM 716 O O . GLN A 1 90 ? -21.869 -9.324 11.463 1.00 90.00 90 GLN A O 1
ATOM 721 N N . GLY A 1 91 ? -23.070 -7.887 10.224 1.00 89.38 91 GLY A N 1
ATOM 722 C CA . GLY A 1 91 ? -23.497 -7.036 11.342 1.00 89.38 91 GLY A CA 1
ATOM 723 C C . GLY A 1 91 ? -22.498 -5.948 11.753 1.00 89.38 91 GLY A C 1
ATOM 724 O O . GLY A 1 91 ? -22.821 -5.135 12.616 1.00 89.38 91 GLY A O 1
ATOM 725 N N . VAL A 1 92 ? -21.318 -5.879 11.130 1.00 92.94 92 VAL A N 1
ATOM 726 C CA . VAL A 1 92 ? -20.362 -4.782 11.339 1.00 92.94 92 VAL A CA 1
ATOM 727 C C . VAL A 1 92 ? -20.701 -3.617 10.405 1.00 92.94 92 VAL A C 1
ATOM 729 O O . VAL A 1 92 ? -20.657 -3.766 9.185 1.00 92.94 92 VAL A O 1
ATOM 732 N N . SER A 1 93 ? -21.016 -2.449 10.975 1.00 93.12 93 SER A N 1
ATOM 733 C CA . SER A 1 93 ? -21.224 -1.206 10.219 1.00 93.12 93 SER A CA 1
ATOM 734 C C . SER A 1 93 ? -19.959 -0.351 10.197 1.00 93.12 93 SER A C 1
ATOM 736 O O . SER A 1 93 ? -19.274 -0.207 11.211 1.00 93.12 93 SER A O 1
ATOM 738 N N . THR A 1 94 ? -19.681 0.255 9.044 1.00 95.19 94 THR A N 1
ATOM 739 C CA . THR A 1 94 ? -18.622 1.259 8.858 1.00 95.19 94 THR A CA 1
ATOM 740 C C . THR A 1 94 ? -19.173 2.585 8.347 1.00 95.19 94 THR A C 1
ATOM 742 O O . THR A 1 94 ? -18.438 3.351 7.741 1.00 95.19 94 THR A O 1
ATOM 745 N N . CYS A 1 95 ? -20.468 2.834 8.508 1.00 95.56 95 CYS A N 1
ATOM 746 C CA . CYS A 1 95 ? -21.134 4.032 8.012 1.00 95.56 95 CYS A CA 1
ATOM 747 C C . CYS A 1 95 ? -21.882 4.692 9.165 1.00 95.56 95 CYS A C 1
ATOM 749 O O . CYS A 1 95 ? -22.845 4.124 9.685 1.00 95.56 95 CYS A O 1
ATOM 751 N N . ARG A 1 96 ? -21.455 5.904 9.528 1.00 93.62 96 ARG A N 1
ATOM 752 C CA . ARG A 1 96 ? -22.051 6.736 10.583 1.00 93.62 96 ARG A CA 1
ATOM 753 C C . ARG A 1 96 ? -22.143 6.005 11.928 1.00 93.62 96 ARG A C 1
ATOM 755 O O . ARG A 1 96 ? -23.113 6.160 12.664 1.00 93.62 96 ARG A O 1
ATOM 762 N N . SER A 1 97 ? -21.135 5.198 12.239 1.00 94.44 97 SER A N 1
ATOM 763 C CA . SER A 1 97 ? -21.070 4.315 13.406 1.00 94.44 97 SER A CA 1
ATOM 764 C C . SER A 1 97 ? -19.731 4.404 14.149 1.00 94.44 97 SER A C 1
ATOM 766 O O . SER A 1 97 ? -19.334 3.455 14.822 1.00 94.44 97 SER A O 1
ATOM 768 N N . GLY A 1 98 ? -19.033 5.539 14.033 1.00 94.62 98 GLY A N 1
ATOM 769 C CA . GLY A 1 98 ? -17.722 5.764 14.657 1.00 94.62 98 GLY A CA 1
ATOM 770 C C . GLY A 1 98 ? -16.563 5.119 13.893 1.00 94.62 98 GLY A C 1
ATOM 771 O O . GLY A 1 98 ? -15.523 4.831 14.481 1.00 94.62 98 GLY A O 1
ATOM 772 N N . GLU A 1 99 ? -16.762 4.842 12.605 1.00 96.25 99 GLU A N 1
ATOM 773 C CA . GLU A 1 99 ? -15.730 4.355 11.698 1.00 96.25 99 GLU A CA 1
ATOM 774 C C . GLU A 1 99 ? -14.562 5.337 11.551 1.00 96.25 99 GLU A C 1
ATOM 776 O O . GLU A 1 99 ? -14.651 6.521 11.873 1.00 96.25 99 GLU A O 1
ATOM 781 N N . GLY A 1 100 ? -13.479 4.837 10.975 1.00 97.12 100 GLY A N 1
ATOM 782 C CA . GLY A 1 100 ? -12.351 5.652 10.555 1.00 97.12 100 GLY A CA 1
ATOM 783 C C . GLY A 1 100 ? -11.459 4.850 9.630 1.00 97.12 100 GLY A C 1
ATOM 784 O O . GLY A 1 100 ? -11.911 3.877 9.019 1.00 97.12 100 GLY A O 1
ATOM 785 N N . PHE A 1 101 ? -10.187 5.226 9.554 1.00 97.94 101 PHE A N 1
ATOM 786 C CA . PHE A 1 101 ? -9.251 4.581 8.645 1.00 97.94 101 PHE A CA 1
ATOM 787 C C . PHE A 1 101 ? -8.027 4.026 9.346 1.00 97.94 101 PHE A C 1
ATOM 789 O O . PHE A 1 101 ? -7.465 4.614 10.269 1.00 97.94 101 PHE A O 1
ATOM 796 N N . VAL A 1 102 ? -7.585 2.877 8.849 1.00 97.56 102 VAL A N 1
ATOM 797 C CA . VAL A 1 102 ? -6.311 2.269 9.205 1.00 97.56 102 VAL A CA 1
ATOM 798 C C . VAL A 1 102 ? -5.372 2.391 8.021 1.00 97.56 102 VAL A C 1
ATOM 800 O O . VAL A 1 102 ? -5.690 1.982 6.906 1.00 97.56 102 VAL A O 1
ATOM 803 N N . LYS A 1 103 ? -4.184 2.927 8.289 1.00 96.75 103 LYS A N 1
ATOM 804 C CA . LYS A 1 103 ? -3.108 3.042 7.312 1.00 96.75 103 LYS A CA 1
ATOM 805 C C . LYS A 1 103 ? -2.428 1.690 7.088 1.00 96.75 103 LYS A C 1
ATOM 807 O O . LYS A 1 103 ? -1.836 1.128 8.011 1.00 96.75 103 LYS A O 1
ATOM 812 N N . LEU A 1 104 ? -2.449 1.221 5.846 1.00 96.62 104 LEU A N 1
ATOM 813 C CA . LEU A 1 104 ? -1.596 0.165 5.316 1.00 96.62 104 LEU A CA 1
ATOM 814 C C . LEU A 1 104 ? -0.493 0.819 4.480 1.00 96.62 104 LEU A C 1
ATOM 816 O O . LEU A 1 104 ? -0.743 1.362 3.407 1.00 96.62 104 LEU A O 1
ATOM 820 N N . ALA A 1 105 ? 0.724 0.818 5.018 1.00 94.38 105 ALA A N 1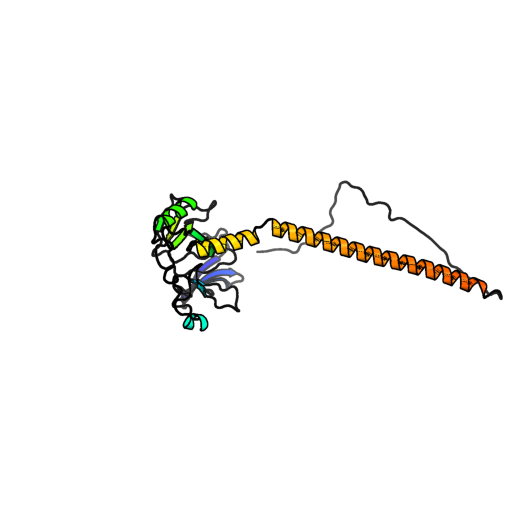
ATOM 821 C CA . ALA A 1 105 ? 1.831 1.557 4.429 1.00 94.38 105 ALA A CA 1
ATOM 822 C C . ALA A 1 105 ? 2.534 0.778 3.316 1.00 94.38 105 ALA A C 1
ATOM 824 O O . ALA A 1 105 ? 2.648 -0.447 3.400 1.00 94.38 105 ALA A O 1
ATOM 825 N N . ARG A 1 106 ? 3.122 1.514 2.365 1.00 94.00 106 ARG A N 1
ATOM 826 C CA . ARG A 1 106 ? 4.045 0.975 1.351 1.00 94.00 106 ARG A CA 1
ATOM 827 C C . ARG A 1 106 ? 3.440 -0.153 0.514 1.00 94.00 106 ARG A C 1
ATOM 829 O O . ARG A 1 106 ? 3.959 -1.269 0.456 1.00 94.00 106 ARG A O 1
ATOM 836 N N . VAL A 1 107 ? 2.330 0.149 -0.146 1.00 96.19 107 VAL A N 1
ATOM 837 C CA . VAL A 1 107 ? 1.650 -0.782 -1.046 1.00 96.19 107 VAL A CA 1
ATOM 838 C C . VAL A 1 107 ? 1.659 -0.298 -2.489 1.00 96.19 107 VAL A C 1
ATOM 840 O O . VAL A 1 107 ? 1.733 0.898 -2.772 1.00 96.19 107 VAL A O 1
ATOM 843 N N . LYS A 1 108 ? 1.544 -1.245 -3.418 1.00 95.81 108 LYS A N 1
ATOM 844 C CA . LYS A 1 108 ? 0.883 -0.989 -4.697 1.00 95.81 108 LYS A CA 1
ATOM 845 C C . LYS A 1 108 ? -0.589 -0.736 -4.371 1.00 95.81 108 LYS A C 1
ATOM 847 O O . LYS A 1 108 ? -1.236 -1.618 -3.805 1.00 95.81 108 LYS A O 1
ATOM 852 N N . VAL A 1 109 ? -1.076 0.470 -4.653 1.00 96.06 109 VAL A N 1
ATOM 853 C CA . VAL A 1 109 ? -2.491 0.809 -4.440 1.00 96.06 109 VAL A CA 1
ATOM 854 C C . VAL A 1 109 ? -3.391 -0.100 -5.286 1.00 96.06 109 VAL A C 1
ATOM 856 O O . VAL A 1 109 ? -2.913 -0.639 -6.288 1.00 96.06 109 VAL A O 1
ATOM 859 N N . PRO A 1 110 ? -4.662 -0.297 -4.892 1.00 97.75 110 PRO A N 1
ATOM 860 C CA . PRO A 1 110 ? -5.552 -1.199 -5.605 1.00 97.75 110 PRO A CA 1
ATOM 861 C C . PRO A 1 110 ? -5.740 -0.789 -7.066 1.00 97.75 110 PRO A C 1
ATOM 863 O O . PRO A 1 110 ? -5.540 0.373 -7.431 1.00 97.75 110 PRO A O 1
ATOM 866 N N . ASP A 1 111 ? -6.207 -1.740 -7.870 1.00 97.38 111 ASP A N 1
ATOM 867 C CA . ASP A 1 111 ? -6.673 -1.497 -9.232 1.00 97.38 111 ASP A CA 1
ATOM 868 C C . ASP A 1 111 ? -7.542 -0.226 -9.307 1.00 97.38 111 ASP A C 1
ATOM 870 O O . ASP A 1 111 ? -8.449 -0.005 -8.496 1.00 97.38 111 ASP A O 1
ATOM 874 N N . THR A 1 112 ? -7.225 0.651 -10.259 1.00 96.50 112 THR A N 1
ATOM 875 C CA . THR A 1 112 ? -7.825 1.985 -10.359 1.00 96.50 112 THR A CA 1
ATOM 876 C C . THR A 1 112 ? -9.020 2.051 -11.308 1.00 96.50 112 THR A C 1
ATOM 878 O O . THR A 1 112 ? -9.565 3.136 -11.499 1.00 96.50 112 THR A O 1
ATOM 881 N N . SER A 1 113 ? -9.486 0.928 -11.869 1.00 95.25 113 SER A N 1
ATOM 882 C CA . SER A 1 113 ? -10.619 0.899 -12.811 1.00 95.25 113 SER A CA 1
ATOM 883 C C . SER A 1 113 ? -11.918 1.450 -12.215 1.00 95.25 113 SER A C 1
ATOM 885 O O . SER A 1 113 ? -12.721 2.045 -12.932 1.00 95.25 113 SER A O 1
ATOM 887 N N . ILE A 1 114 ? -12.102 1.301 -10.899 1.00 93.00 114 ILE A N 1
ATOM 888 C CA . ILE A 1 114 ? -13.245 1.840 -10.143 1.00 93.00 114 ILE A CA 1
ATOM 889 C C . ILE A 1 114 ? -12.866 3.012 -9.226 1.00 93.00 114 ILE A C 1
ATOM 891 O O . ILE A 1 114 ? -13.697 3.480 -8.438 1.00 93.00 114 ILE A O 1
ATOM 895 N N . ALA A 1 115 ? -11.611 3.462 -9.275 1.00 96.19 115 ALA A N 1
ATOM 896 C CA . ALA A 1 115 ? -11.144 4.559 -8.445 1.00 96.19 115 ALA A CA 1
ATOM 897 C C . ALA A 1 115 ? -11.660 5.900 -8.977 1.00 96.19 115 ALA A C 1
ATOM 899 O O . ALA A 1 115 ? -11.814 6.113 -10.180 1.00 96.19 115 ALA A O 1
ATOM 900 N N . ARG A 1 116 ? -11.893 6.840 -8.065 1.00 96.94 116 ARG A N 1
ATOM 901 C CA . ARG A 1 116 ? -12.156 8.246 -8.378 1.00 96.94 116 ARG A CA 1
ATOM 902 C C . ARG A 1 116 ? -10.935 9.071 -8.019 1.00 96.94 116 ARG A C 1
ATOM 904 O O . ARG A 1 116 ? -10.352 8.846 -6.960 1.00 96.94 116 ARG A O 1
ATOM 911 N N . VAL A 1 117 ? -10.590 10.026 -8.878 1.00 96.88 117 VAL A N 1
ATOM 912 C CA . VAL A 1 117 ? -9.458 10.934 -8.678 1.00 96.88 117 VAL A CA 1
ATOM 913 C C . VAL A 1 117 ? -9.934 12.378 -8.557 1.00 96.88 117 VAL A C 1
ATOM 915 O O . VAL A 1 117 ? -10.748 12.831 -9.360 1.00 96.88 117 VAL A O 1
ATOM 918 N N . ASP A 1 118 ? -9.401 13.102 -7.578 1.00 96.50 118 ASP A N 1
ATOM 919 C CA . ASP A 1 118 ? -9.584 14.545 -7.428 1.00 96.50 118 ASP A CA 1
ATOM 920 C C . ASP A 1 118 ? -8.271 15.196 -6.978 1.00 96.50 118 ASP A C 1
ATOM 922 O O . ASP A 1 118 ? -7.830 15.033 -5.843 1.00 96.50 118 ASP A O 1
ATOM 926 N N . MET A 1 119 ? -7.626 15.937 -7.878 1.00 95.56 119 MET A N 1
ATOM 927 C CA . MET A 1 119 ? -6.337 16.586 -7.610 1.00 95.56 119 MET A CA 1
ATOM 928 C C . MET A 1 119 ? -6.451 17.868 -6.775 1.00 95.56 119 MET A C 1
ATOM 930 O O . MET A 1 119 ? -5.423 18.409 -6.371 1.00 95.56 119 MET A O 1
ATOM 934 N N . SER A 1 120 ? -7.666 18.374 -6.543 1.00 94.69 120 SER A N 1
ATOM 935 C CA . SER A 1 120 ? -7.896 19.599 -5.769 1.00 94.69 120 SER A CA 1
ATOM 936 C C . SER A 1 120 ? -7.898 19.365 -4.259 1.00 94.69 120 SER A C 1
ATOM 938 O O . SER A 1 120 ? -7.681 20.304 -3.496 1.00 94.69 120 SER A O 1
ATOM 940 N N . LEU A 1 121 ? -8.110 18.118 -3.833 1.00 94.62 121 LEU A N 1
ATOM 941 C CA . LEU A 1 121 ? -8.221 17.756 -2.426 1.00 94.62 121 LEU A CA 1
ATOM 942 C C . LEU A 1 121 ? -6.854 17.520 -1.780 1.00 94.62 121 LEU A C 1
ATOM 944 O O . LEU A 1 121 ? -5.944 16.929 -2.374 1.00 94.62 121 LEU A O 1
ATOM 948 N N . SER A 1 122 ? -6.740 17.934 -0.518 1.00 93.62 122 SER A N 1
ATOM 949 C CA . SER A 1 122 ? -5.687 17.448 0.369 1.00 93.62 122 SER A CA 1
ATOM 950 C C . SER A 1 122 ? -5.979 16.010 0.818 1.00 93.62 122 SER A C 1
ATOM 952 O O . SER A 1 122 ? -7.090 15.500 0.657 1.00 93.62 122 SER A O 1
ATOM 954 N N . LEU A 1 123 ? -4.989 15.343 1.414 1.00 93.75 123 LEU A N 1
ATOM 955 C CA . LEU A 1 123 ? -5.191 14.005 1.977 1.00 93.75 123 LEU A CA 1
ATOM 956 C C . LEU A 1 123 ? -6.207 14.009 3.137 1.00 93.75 123 LEU A C 1
ATOM 958 O O . LEU A 1 123 ? -6.962 13.052 3.287 1.00 93.75 123 LEU A O 1
ATOM 962 N N . GLU A 1 124 ? -6.245 15.084 3.928 1.00 94.06 124 GLU A N 1
ATOM 963 C CA . GLU A 1 124 ? -7.205 15.257 5.027 1.00 94.06 124 GLU A CA 1
ATOM 964 C C . GLU A 1 124 ? -8.625 15.487 4.493 1.00 94.06 124 GLU A C 1
ATOM 966 O O . GLU A 1 124 ? -9.571 14.845 4.947 1.00 94.06 124 GLU A O 1
ATOM 971 N N . ASP A 1 125 ? -8.781 16.320 3.461 1.00 96.00 125 ASP A N 1
ATOM 972 C CA . ASP A 1 125 ? -10.085 16.521 2.816 1.00 96.00 125 ASP A CA 1
ATOM 973 C C . ASP A 1 125 ? -10.578 15.237 2.131 1.00 96.00 125 ASP A C 1
ATOM 975 O O . ASP A 1 125 ? -11.768 14.923 2.171 1.00 96.00 125 ASP A O 1
ATOM 979 N N . CYS A 1 126 ? -9.661 14.453 1.555 1.00 96.62 126 CYS A N 1
ATOM 980 C CA . CYS A 1 126 ? -9.952 13.143 0.973 1.00 96.62 126 CYS A CA 1
ATOM 981 C C . CYS A 1 126 ? -10.513 12.164 2.019 1.00 96.62 126 CYS A C 1
ATOM 983 O O . CYS A 1 126 ? -11.469 11.437 1.738 1.00 96.62 126 CYS A O 1
ATOM 985 N N . GLU A 1 127 ? -9.971 12.181 3.241 1.00 97.06 127 GLU A N 1
ATOM 986 C CA . GLU A 1 127 ? -10.500 11.407 4.367 1.00 97.06 127 GLU A CA 1
ATOM 987 C C . GLU A 1 127 ? -11.948 11.805 4.676 1.00 97.06 127 GLU A C 1
ATOM 989 O O . GLU A 1 127 ? -12.828 10.944 4.760 1.00 97.06 127 GLU A O 1
ATOM 994 N N . GLN A 1 128 ? -12.219 13.109 4.784 1.00 97.38 128 GLN A N 1
ATOM 995 C CA . GLN A 1 128 ? -13.555 13.620 5.097 1.00 97.38 128 GLN A CA 1
ATOM 996 C C . GLN A 1 128 ? -14.577 13.295 4.001 1.00 97.38 128 GLN A C 1
ATOM 998 O O . GLN A 1 128 ? -15.694 12.866 4.304 1.00 97.38 128 GLN A O 1
ATOM 1003 N N . GLU A 1 129 ? -14.206 13.440 2.729 1.00 97.00 129 GLU A N 1
ATOM 1004 C CA . GLU A 1 129 ? -15.065 13.063 1.602 1.00 97.00 129 GLU A CA 1
ATOM 1005 C C . GLU A 1 129 ? -15.348 11.555 1.575 1.00 97.00 129 GLU A C 1
ATOM 1007 O O . GLU A 1 129 ? -16.491 11.128 1.374 1.00 97.00 129 GLU A O 1
ATOM 1012 N N . CYS A 1 130 ? -14.345 10.727 1.873 1.00 97.50 130 CYS A N 1
ATOM 1013 C CA . CYS A 1 130 ? -14.535 9.286 1.983 1.00 97.50 130 CYS A CA 1
ATOM 1014 C C . CYS A 1 130 ? -15.454 8.912 3.164 1.00 97.50 130 CYS A C 1
ATOM 1016 O O . CYS A 1 130 ? -16.331 8.061 3.006 1.00 97.50 130 CYS A O 1
ATOM 1018 N N . LEU A 1 131 ? -15.350 9.573 4.326 1.00 97.19 131 LEU A N 1
ATOM 1019 C CA . LEU A 1 131 ? -16.273 9.350 5.455 1.00 97.19 131 LEU A CA 1
ATOM 1020 C C . LEU A 1 131 ? -17.722 9.673 5.085 1.00 97.19 131 LEU A C 1
ATOM 1022 O O . LEU A 1 131 ? -18.626 8.892 5.403 1.00 97.19 131 LEU A O 1
ATOM 1026 N N . ARG A 1 132 ? -17.944 10.793 4.386 1.00 96.12 132 ARG A N 1
ATOM 1027 C CA . ARG A 1 132 ? -19.279 11.248 3.956 1.00 96.12 132 ARG A CA 1
ATOM 1028 C C . ARG A 1 132 ? -19.964 10.249 3.029 1.00 96.12 132 ARG A C 1
ATOM 1030 O O . ARG A 1 132 ? -21.185 10.088 3.104 1.00 96.12 132 ARG A O 1
ATOM 1037 N N . ASN A 1 133 ? -19.199 9.560 2.186 1.00 96.44 133 ASN A N 1
ATOM 1038 C CA . ASN A 1 133 ? -19.720 8.557 1.269 1.00 96.44 133 ASN A CA 1
ATOM 1039 C C . ASN A 1 133 ? -19.591 7.144 1.849 1.00 96.44 133 ASN A C 1
ATOM 1041 O O . ASN A 1 133 ? -18.517 6.554 1.846 1.00 96.44 133 ASN A O 1
ATOM 1045 N N . CYS A 1 134 ? -20.702 6.548 2.278 1.00 95.44 134 CYS A N 1
ATOM 1046 C CA . CYS A 1 134 ? -20.696 5.219 2.898 1.00 95.44 134 CYS A CA 1
ATOM 1047 C C . CYS A 1 134 ? -20.300 4.054 1.977 1.00 95.44 134 CYS A C 1
ATOM 1049 O O . CYS A 1 134 ? -20.061 2.959 2.478 1.00 95.44 134 CYS A O 1
ATOM 1051 N N . SER A 1 135 ? -20.205 4.275 0.663 1.00 94.88 135 SER A N 1
ATOM 1052 C CA . SER A 1 135 ? -19.656 3.275 -0.264 1.00 94.88 135 SER A CA 1
ATOM 1053 C C . SER A 1 135 ? -18.130 3.330 -0.344 1.00 94.88 135 SER A C 1
ATOM 1055 O O . SER A 1 135 ? -17.518 2.387 -0.837 1.00 94.88 135 SER A O 1
ATOM 1057 N N . CYS A 1 136 ? -17.504 4.414 0.128 1.00 97.31 136 CYS A N 1
ATOM 1058 C CA . CYS A 1 136 ? -16.057 4.557 0.104 1.00 97.31 136 CYS A CA 1
ATOM 1059 C C . CYS A 1 136 ? -15.408 3.552 1.063 1.00 97.31 136 CYS A C 1
ATOM 1061 O O . CYS A 1 136 ? -15.718 3.534 2.258 1.00 97.31 136 CYS A O 1
ATOM 1063 N N . MET A 1 137 ? -14.512 2.728 0.525 1.00 97.25 137 MET A N 1
ATOM 1064 C CA . MET A 1 137 ? -13.828 1.634 1.218 1.00 97.25 137 MET A CA 1
ATOM 1065 C C . MET A 1 137 ? -12.383 1.980 1.571 1.00 97.25 137 MET A C 1
ATOM 1067 O O . MET A 1 137 ? -11.877 1.517 2.592 1.00 97.25 137 MET A O 1
ATOM 1071 N N . ALA A 1 138 ? -11.717 2.785 0.745 1.00 98.38 138 ALA A N 1
ATOM 1072 C CA . ALA A 1 138 ? -10.358 3.240 0.997 1.00 98.38 138 ALA A CA 1
ATOM 1073 C C . ALA A 1 138 ? -10.042 4.522 0.228 1.00 98.38 138 ALA A C 1
ATOM 1075 O O . ALA A 1 138 ? -10.691 4.832 -0.776 1.00 98.38 138 ALA A O 1
ATOM 1076 N N . TYR A 1 139 ? -9.000 5.221 0.670 1.00 98.12 139 TYR A N 1
ATOM 1077 C CA . TYR A 1 139 ? -8.400 6.324 -0.068 1.00 98.12 139 TYR A CA 1
ATOM 1078 C C . TYR A 1 139 ? -6.869 6.320 0.027 1.00 98.12 139 TYR A C 1
ATOM 1080 O O . TYR A 1 139 ? -6.273 5.628 0.852 1.00 98.12 139 TYR A O 1
ATOM 1088 N N . SER A 1 140 ? -6.224 7.075 -0.853 1.00 97.25 140 SER A N 1
ATOM 1089 C CA . SER A 1 140 ? -4.779 7.295 -0.888 1.00 97.25 140 SER A CA 1
ATOM 1090 C C . SER A 1 140 ? -4.486 8.654 -1.523 1.00 97.25 140 SER A C 1
ATOM 1092 O O . SER A 1 140 ? -5.376 9.272 -2.118 1.00 97.25 140 SER A O 1
ATOM 1094 N N . SER A 1 141 ? -3.245 9.126 -1.412 1.00 95.69 141 SER A N 1
ATOM 1095 C CA . SER A 1 141 ? -2.835 10.308 -2.162 1.00 95.69 141 SER A CA 1
ATOM 1096 C C . SER A 1 141 ? -2.742 9.965 -3.654 1.00 95.69 141 SER A C 1
ATOM 1098 O O . SER A 1 141 ? -2.272 8.891 -4.039 1.00 95.69 141 SER A O 1
ATOM 1100 N N . ALA A 1 142 ? -3.205 10.867 -4.517 1.00 93.94 142 ALA A N 1
ATOM 1101 C CA . ALA A 1 142 ? -3.085 10.672 -5.963 1.00 93.94 142 ALA A CA 1
ATOM 1102 C C . ALA A 1 142 ? -1.637 10.856 -6.447 1.00 93.94 142 ALA A C 1
ATOM 1104 O O . ALA A 1 142 ? -1.233 10.303 -7.471 1.00 93.94 142 ALA A O 1
ATOM 1105 N N . ASN A 1 143 ? -0.852 11.642 -5.711 1.00 89.50 143 ASN A N 1
ATOM 1106 C CA . ASN A 1 143 ? 0.537 11.928 -6.011 1.00 89.50 143 ASN A CA 1
ATOM 1107 C C . ASN A 1 143 ? 1.336 12.135 -4.718 1.00 89.50 143 ASN A C 1
ATOM 1109 O O . ASN A 1 143 ? 1.164 13.143 -4.045 1.00 89.50 143 ASN A O 1
ATOM 1113 N N . GLU A 1 144 ? 2.283 11.242 -4.430 1.00 83.31 144 GLU A N 1
ATOM 1114 C CA . GLU A 1 144 ? 3.124 11.290 -3.219 1.00 83.31 144 GLU A CA 1
ATOM 1115 C C . GLU A 1 144 ? 4.182 12.415 -3.218 1.00 83.31 144 GLU A C 1
ATOM 1117 O O . GLU A 1 144 ? 4.916 12.601 -2.243 1.00 83.31 144 GLU A O 1
ATOM 1122 N N . THR A 1 145 ? 4.327 13.176 -4.308 1.00 81.31 145 THR A N 1
ATOM 1123 C CA . THR A 1 145 ? 5.305 14.273 -4.348 1.00 81.31 145 THR A CA 1
ATOM 1124 C C . THR A 1 145 ? 4.962 15.370 -3.336 1.00 81.31 145 THR A C 1
ATOM 1126 O O . THR A 1 145 ? 3.801 15.689 -3.099 1.00 81.31 145 THR A O 1
ATOM 1129 N N . ARG A 1 146 ? 5.998 15.974 -2.732 1.00 68.00 146 ARG A N 1
ATOM 1130 C CA . ARG A 1 146 ? 5.883 17.126 -1.810 1.00 68.00 146 ARG A CA 1
ATOM 1131 C C . ARG A 1 146 ? 4.906 16.924 -0.635 1.00 68.00 146 ARG A C 1
ATOM 1133 O O . ARG A 1 146 ? 4.318 17.892 -0.170 1.00 68.00 146 ARG A O 1
ATOM 1140 N N . GLY A 1 147 ? 4.787 15.698 -0.122 1.00 67.94 147 GLY A N 1
ATOM 1141 C CA . GLY A 1 147 ? 3.958 15.396 1.053 1.00 67.94 147 GLY A CA 1
ATOM 1142 C C . GLY A 1 147 ? 2.545 14.902 0.737 1.00 67.94 147 GLY A C 1
ATOM 1143 O O . GLY A 1 147 ? 1.748 14.791 1.662 1.00 67.94 147 GLY A O 1
ATOM 1144 N N . GLY A 1 148 ? 2.258 14.573 -0.527 1.00 76.62 148 GLY A N 1
ATOM 1145 C CA . GLY A 1 148 ? 0.963 14.042 -0.949 1.00 76.62 148 GLY A CA 1
ATOM 1146 C C . GLY A 1 148 ? 0.034 15.145 -1.455 1.00 76.62 148 GLY A C 1
ATOM 1147 O O . GLY A 1 148 ? -0.290 16.077 -0.723 1.00 76.62 148 GLY A O 1
ATOM 1148 N N . ILE A 1 149 ? -0.405 15.050 -2.709 1.00 87.19 149 ILE A N 1
ATOM 1149 C CA . ILE A 1 149 ? -1.381 15.958 -3.326 1.00 87.19 149 ILE A CA 1
ATOM 1150 C C . ILE A 1 149 ? -2.433 15.127 -4.057 1.00 87.19 149 ILE A C 1
ATOM 1152 O O . ILE A 1 149 ? -2.107 14.156 -4.746 1.00 87.19 149 ILE A O 1
ATOM 1156 N N . GLY A 1 150 ? -3.689 15.549 -3.947 1.00 94.06 150 GLY A N 1
ATOM 1157 C CA . GLY A 1 150 ? -4.816 14.905 -4.594 1.00 94.06 150 GLY A CA 1
ATOM 1158 C C . GLY A 1 150 ? -5.298 13.659 -3.859 1.00 94.06 150 GLY A C 1
ATOM 1159 O O . GLY A 1 150 ? -4.624 13.092 -3.000 1.00 94.06 150 GLY A O 1
ATOM 1160 N N . CYS A 1 151 ? -6.481 13.221 -4.252 1.00 96.25 151 CYS A N 1
ATOM 1161 C CA . CYS A 1 151 ? -7.245 12.150 -3.646 1.00 96.25 151 CYS A CA 1
ATOM 1162 C C . CYS A 1 151 ? -7.497 11.053 -4.676 1.00 96.25 151 CYS A C 1
ATOM 1164 O O . CYS A 1 151 ? -8.038 11.323 -5.748 1.00 96.25 151 CYS A O 1
ATOM 1166 N N . LEU A 1 152 ? -7.136 9.817 -4.342 1.00 97.19 152 LEU A N 1
ATOM 1167 C CA . LEU A 1 152 ? -7.657 8.609 -4.975 1.00 97.19 152 LEU A CA 1
ATOM 1168 C C . LEU A 1 152 ? -8.592 7.927 -3.981 1.00 97.19 152 LEU A C 1
ATOM 1170 O O . LEU A 1 152 ? -8.179 7.655 -2.857 1.00 97.19 152 LEU A O 1
ATOM 1174 N N . SER A 1 153 ? -9.832 7.638 -4.374 1.00 98.06 153 SER A N 1
ATOM 1175 C CA . SER A 1 153 ? -10.805 6.941 -3.521 1.00 98.06 153 SER A CA 1
ATOM 1176 C C . SER A 1 153 ? -11.467 5.768 -4.237 1.00 98.06 153 SER A C 1
ATOM 1178 O O . SER A 1 153 ? -11.805 5.852 -5.418 1.00 98.06 153 SER A O 1
ATOM 1180 N N . TRP A 1 154 ? -11.693 4.678 -3.507 1.00 98.50 154 TRP A N 1
ATOM 1181 C CA . TRP A 1 154 ? -12.306 3.450 -4.013 1.00 98.50 154 TRP A CA 1
ATOM 1182 C C . TRP A 1 154 ? -13.657 3.209 -3.347 1.00 98.50 154 TRP A C 1
ATOM 1184 O O . TRP A 1 154 ? -13.792 3.364 -2.134 1.00 98.50 154 TRP A O 1
ATOM 1194 N N . HIS A 1 155 ? -14.655 2.809 -4.140 1.00 96.25 155 HIS A N 1
ATOM 1195 C CA . HIS A 1 155 ? -16.057 2.691 -3.707 1.00 96.25 155 HIS A CA 1
ATOM 1196 C C . HIS A 1 155 ? -16.639 1.298 -3.967 1.00 96.25 155 HIS A C 1
ATOM 1198 O O . HIS A 1 155 ? -17.752 1.154 -4.468 1.00 96.25 155 HIS A O 1
ATOM 1204 N N . GLY A 1 156 ? -15.844 0.274 -3.682 1.00 93.38 156 GLY A N 1
ATOM 1205 C CA . GLY A 1 156 ? -16.171 -1.126 -3.914 1.00 93.38 156 GLY A CA 1
ATOM 1206 C C . GLY A 1 156 ? -15.037 -2.026 -3.442 1.00 93.38 156 GLY A C 1
ATOM 1207 O O . GLY A 1 156 ? -14.171 -1.586 -2.680 1.00 93.38 156 GLY A O 1
ATOM 1208 N N . ASP A 1 157 ? -15.051 -3.272 -3.906 1.00 96.06 157 ASP A N 1
ATOM 1209 C CA . ASP A 1 157 ? -14.011 -4.243 -3.581 1.00 96.06 157 ASP A CA 1
ATOM 1210 C C . ASP A 1 157 ? -12.641 -3.791 -4.103 1.00 96.06 157 ASP A C 1
ATOM 1212 O O . ASP A 1 157 ? -12.498 -3.336 -5.239 1.00 96.06 157 ASP A O 1
ATOM 1216 N N . LEU A 1 158 ? -11.625 -3.924 -3.254 1.00 98.31 158 LEU A N 1
ATOM 1217 C CA . LEU A 1 158 ? -10.255 -3.533 -3.569 1.00 98.31 158 LEU A CA 1
ATOM 1218 C C . LEU A 1 158 ? -9.497 -4.742 -4.119 1.00 98.31 158 LEU A C 1
ATOM 1220 O O . LEU A 1 158 ? -9.435 -5.777 -3.457 1.00 98.31 158 LEU A O 1
ATOM 1224 N N . MET A 1 159 ? -8.911 -4.614 -5.307 1.00 98.06 159 MET A N 1
ATOM 1225 C CA . MET A 1 159 ? -8.205 -5.700 -5.995 1.00 98.06 159 MET A CA 1
ATOM 1226 C C . MET A 1 159 ? -6.732 -5.368 -6.212 1.00 98.06 159 MET A C 1
ATOM 1228 O O . MET A 1 159 ? -6.371 -4.199 -6.318 1.00 98.06 159 MET A O 1
ATOM 1232 N N . ASP A 1 160 ? -5.904 -6.409 -6.340 1.00 97.56 160 ASP A N 1
ATOM 1233 C CA . ASP A 1 160 ? -4.530 -6.308 -6.859 1.00 97.56 160 ASP A CA 1
ATOM 1234 C C . ASP A 1 160 ? -3.571 -5.451 -5.998 1.00 97.56 160 ASP A C 1
ATOM 1236 O O . ASP A 1 160 ? -2.718 -4.707 -6.489 1.00 97.56 160 ASP A O 1
ATOM 1240 N N . ILE A 1 161 ? -3.707 -5.574 -4.672 1.00 98.06 161 ILE A N 1
ATOM 1241 C CA . ILE A 1 161 ? -2.852 -4.905 -3.683 1.00 98.06 161 ILE A CA 1
ATOM 1242 C C . ILE A 1 161 ? -1.656 -5.803 -3.343 1.00 98.06 161 ILE A C 1
ATOM 1244 O O . ILE A 1 161 ? -1.818 -6.988 -3.047 1.00 98.06 161 ILE A O 1
ATOM 1248 N N . ARG A 1 162 ? -0.453 -5.226 -3.264 1.00 96.19 162 ARG A N 1
ATOM 1249 C CA . ARG A 1 162 ? 0.732 -5.900 -2.699 1.00 96.19 162 ARG A CA 1
ATOM 1250 C C . ARG A 1 162 ? 1.577 -4.970 -1.845 1.00 96.19 162 ARG A C 1
ATOM 1252 O O . ARG A 1 162 ? 1.628 -3.770 -2.107 1.00 96.19 162 ARG A O 1
ATOM 1259 N N . THR A 1 163 ? 2.299 -5.517 -0.874 1.00 95.88 163 THR A N 1
ATOM 1260 C CA . THR A 1 163 ? 3.316 -4.765 -0.127 1.00 95.88 163 THR A CA 1
ATOM 1261 C C . THR A 1 163 ? 4.588 -4.580 -0.955 1.00 95.88 163 THR A C 1
ATOM 1263 O O . THR A 1 163 ? 4.944 -5.385 -1.829 1.00 95.88 163 THR A O 1
ATOM 1266 N N . ILE A 1 164 ? 5.287 -3.480 -0.685 1.00 92.81 164 ILE A N 1
ATOM 1267 C CA . ILE A 1 164 ? 6.571 -3.133 -1.288 1.00 92.81 164 ILE A CA 1
ATOM 1268 C C . ILE A 1 164 ? 7.523 -2.697 -0.164 1.00 92.81 164 ILE A C 1
ATOM 1270 O O . ILE A 1 164 ? 7.255 -1.750 0.556 1.00 92.81 164 ILE A O 1
ATOM 1274 N N . ALA A 1 165 ? 8.662 -3.366 0.012 1.00 87.06 165 ALA A N 1
ATOM 1275 C CA . ALA A 1 165 ? 9.526 -3.161 1.182 1.00 87.06 165 ALA A CA 1
ATOM 1276 C C . ALA A 1 165 ? 10.043 -1.713 1.331 1.00 87.06 165 ALA A C 1
ATOM 1278 O O . ALA A 1 165 ? 10.013 -1.135 2.421 1.00 87.06 165 ALA A O 1
ATOM 1279 N N . ASN A 1 166 ? 10.503 -1.123 0.224 1.00 84.19 166 ASN A N 1
ATOM 1280 C CA . ASN A 1 166 ? 11.249 0.142 0.217 1.00 84.19 166 ASN A CA 1
ATOM 1281 C C . ASN A 1 166 ? 10.592 1.243 -0.635 1.00 84.19 166 ASN A C 1
ATOM 1283 O O . ASN A 1 166 ? 11.225 2.258 -0.908 1.00 84.19 166 ASN A O 1
ATOM 1287 N N . ALA A 1 167 ? 9.360 1.035 -1.096 1.00 86.88 167 ALA A N 1
ATOM 1288 C CA . ALA A 1 167 ? 8.635 1.970 -1.956 1.00 86.88 167 ALA A CA 1
ATOM 1289 C C . ALA A 1 167 ? 7.119 1.776 -1.780 1.00 86.88 167 ALA A C 1
ATOM 1291 O O . ALA A 1 167 ? 6.690 1.157 -0.811 1.00 86.88 167 ALA A O 1
ATOM 1292 N N . GLY A 1 168 ? 6.319 2.282 -2.715 1.00 88.88 168 GLY A N 1
ATOM 1293 C CA . GLY A 1 168 ? 4.860 2.198 -2.666 1.00 88.88 168 GLY A CA 1
ATOM 1294 C C . GLY A 1 168 ? 4.223 3.400 -1.979 1.00 88.88 168 GLY A C 1
ATOM 1295 O O . GLY A 1 168 ? 4.907 4.333 -1.561 1.00 88.88 168 GLY A O 1
ATOM 1296 N N . GLN A 1 169 ? 2.901 3.361 -1.896 1.00 92.69 169 GLN A N 1
ATOM 1297 C CA . GLN A 1 169 ? 2.065 4.429 -1.360 1.00 92.69 169 GLN A CA 1
ATOM 1298 C C . GLN A 1 169 ? 1.344 3.963 -0.101 1.00 92.69 169 GLN A C 1
ATOM 1300 O O . GLN A 1 169 ? 1.240 2.764 0.170 1.00 92.69 169 GLN A O 1
ATOM 1305 N N . ASP A 1 170 ? 0.836 4.914 0.671 1.00 94.94 170 ASP A N 1
ATOM 1306 C CA . ASP A 1 170 ? 0.022 4.613 1.839 1.00 94.94 170 ASP A CA 1
ATOM 1307 C C . ASP A 1 170 ? -1.453 4.500 1.439 1.00 94.94 170 ASP A C 1
ATOM 1309 O O . ASP A 1 170 ? -2.019 5.411 0.837 1.00 94.94 170 ASP A O 1
ATOM 1313 N N . LEU A 1 171 ? -2.084 3.380 1.787 1.00 97.69 171 LEU A N 1
ATOM 1314 C CA . LEU A 1 171 ? -3.509 3.139 1.573 1.00 97.69 171 LEU A CA 1
ATOM 1315 C C . LEU A 1 171 ? -4.246 3.228 2.910 1.00 97.69 171 LEU A C 1
ATOM 1317 O O . LEU A 1 171 ? -3.896 2.545 3.872 1.00 97.69 171 LEU A O 1
ATOM 1321 N N . TYR A 1 172 ? -5.287 4.045 2.971 1.00 98.00 172 TYR A N 1
ATOM 1322 C CA . TYR A 1 172 ? -6.102 4.265 4.159 1.00 98.00 172 TYR A CA 1
ATOM 1323 C C . TYR A 1 172 ? -7.412 3.502 4.006 1.00 98.00 172 TYR A C 1
ATOM 1325 O O . TYR A 1 172 ? -8.235 3.829 3.156 1.00 98.00 172 TYR A O 1
ATOM 1333 N N . ILE A 1 173 ? -7.593 2.454 4.804 1.00 98.38 173 ILE A N 1
ATOM 1334 C CA . ILE A 1 173 ? -8.673 1.473 4.650 1.00 98.38 173 ILE A CA 1
ATOM 1335 C C . ILE A 1 173 ? -9.742 1.741 5.697 1.00 98.38 173 ILE A C 1
ATOM 1337 O O . ILE A 1 173 ? -9.427 1.837 6.885 1.00 98.38 173 ILE A O 1
ATOM 1341 N N . ARG A 1 174 ? -11.000 1.842 5.269 1.00 97.88 174 ARG A N 1
ATOM 1342 C CA . ARG A 1 174 ? -12.130 2.120 6.154 1.00 97.88 174 ARG A CA 1
ATOM 1343 C C . ARG A 1 174 ? -12.432 0.917 7.039 1.00 97.88 174 ARG A C 1
ATOM 1345 O O . ARG A 1 174 ? -12.676 -0.189 6.550 1.00 97.88 174 ARG A O 1
ATOM 1352 N N . VAL A 1 175 ? -12.479 1.148 8.343 1.00 97.50 175 VAL A N 1
ATOM 1353 C CA . VAL A 1 175 ? -12.737 0.128 9.364 1.00 97.50 175 VAL A CA 1
ATOM 1354 C C . VAL A 1 175 ? -13.787 0.606 10.359 1.00 97.50 175 VAL A C 1
ATOM 1356 O O . VAL A 1 175 ? -14.038 1.802 10.487 1.00 97.50 175 VAL A O 1
ATOM 1359 N N . ASP A 1 176 ? -14.412 -0.325 11.074 1.00 97.19 176 ASP A N 1
ATOM 1360 C CA . ASP A 1 176 ? -15.361 0.009 12.134 1.00 97.19 176 ASP A CA 1
ATOM 1361 C C . ASP A 1 176 ? -14.654 0.543 13.391 1.00 97.19 176 ASP A C 1
ATOM 1363 O O . ASP A 1 176 ? -13.436 0.423 13.553 1.00 97.19 176 ASP A O 1
ATOM 1367 N N . ALA A 1 177 ? -15.442 1.108 14.306 1.00 96.00 177 ALA A N 1
ATOM 1368 C CA . ALA A 1 177 ? -14.952 1.717 15.538 1.00 96.00 177 ALA A CA 1
ATOM 1369 C C . ALA A 1 177 ? -14.129 0.760 16.423 1.00 96.00 177 ALA A C 1
ATOM 1371 O O . ALA A 1 177 ? -13.178 1.190 17.081 1.00 96.00 177 ALA A O 1
ATOM 1372 N N . VAL A 1 178 ? -14.467 -0.537 16.453 1.00 95.12 178 VAL A N 1
ATOM 1373 C CA . VAL A 1 178 ? -13.773 -1.526 17.292 1.00 95.12 178 VAL A CA 1
ATOM 1374 C C . VAL A 1 178 ? -12.381 -1.778 16.737 1.00 95.12 178 VAL A C 1
ATOM 1376 O O . VAL A 1 178 ? -11.396 -1.701 17.476 1.00 95.12 178 VAL A O 1
ATOM 1379 N N . VAL A 1 179 ? -12.283 -2.035 15.433 1.00 96.31 179 VAL A N 1
ATOM 1380 C CA . VAL A 1 179 ? -10.995 -2.222 14.755 1.00 96.31 179 VAL A CA 1
ATOM 1381 C C . VAL A 1 179 ? -10.163 -0.943 14.846 1.00 96.31 179 VAL A C 1
ATOM 1383 O O . VAL A 1 179 ? -8.986 -1.006 15.204 1.00 96.31 179 VAL A O 1
ATOM 1386 N N . LEU A 1 180 ? -10.767 0.227 14.630 1.00 96.00 180 LEU A N 1
ATOM 1387 C CA . LEU A 1 180 ? -10.085 1.515 14.757 1.00 96.00 180 LEU A CA 1
ATOM 1388 C C . LEU A 1 180 ? -9.451 1.692 16.148 1.00 96.00 180 LEU A C 1
ATOM 1390 O O . LEU A 1 180 ? -8.265 2.013 16.261 1.00 96.00 180 LEU A O 1
ATOM 1394 N N . ALA A 1 181 ? -10.203 1.404 17.215 1.00 94.69 181 ALA A N 1
ATOM 1395 C CA . ALA A 1 181 ? -9.716 1.489 18.590 1.00 94.69 181 ALA A CA 1
ATOM 1396 C C . ALA A 1 181 ? -8.571 0.498 18.881 1.00 94.69 181 ALA A C 1
ATOM 1398 O O . ALA A 1 181 ? -7.615 0.835 19.587 1.00 94.69 181 ALA A O 1
ATOM 1399 N N . GLN A 1 182 ? -8.625 -0.715 18.321 1.00 94.00 182 GLN A N 1
ATOM 1400 C CA . GLN A 1 182 ? -7.550 -1.706 18.456 1.00 94.00 182 GLN A CA 1
ATOM 1401 C C . GLN A 1 182 ? -6.239 -1.211 17.833 1.00 94.00 182 GLN A C 1
ATOM 1403 O O . GLN A 1 182 ? -5.176 -1.322 18.455 1.00 94.00 182 GLN A O 1
ATOM 1408 N N . TYR A 1 183 ? -6.306 -0.624 16.636 1.00 91.88 183 TYR A N 1
ATOM 1409 C CA . TYR A 1 183 ? -5.136 -0.063 15.959 1.00 91.88 183 TYR A CA 1
ATOM 1410 C C . TYR A 1 183 ? -4.583 1.164 16.688 1.00 91.88 183 TYR A C 1
ATOM 1412 O O . TYR A 1 183 ? -3.366 1.266 16.868 1.00 91.88 183 TYR A O 1
ATOM 1420 N N . ALA A 1 184 ? -5.450 2.043 17.196 1.00 90.06 184 ALA A N 1
ATOM 1421 C CA . ALA A 1 184 ? -5.036 3.176 18.020 1.00 90.06 184 ALA A CA 1
ATOM 1422 C C . ALA A 1 184 ? -4.279 2.718 19.280 1.00 90.06 184 ALA A C 1
ATOM 1424 O O . ALA A 1 184 ? -3.207 3.243 19.588 1.00 90.06 184 ALA A O 1
ATOM 1425 N N . LYS A 1 185 ? -4.766 1.675 19.970 1.00 87.69 185 LYS A N 1
ATOM 1426 C CA . LYS A 1 185 ? -4.093 1.094 21.144 1.00 87.69 185 LYS A CA 1
ATOM 1427 C C . LYS A 1 185 ? -2.727 0.495 20.797 1.00 87.69 185 LYS A C 1
ATOM 1429 O O . LYS A 1 185 ? -1.768 0.698 21.539 1.00 87.69 185 LYS A O 1
ATOM 1434 N N . LYS A 1 186 ? -2.622 -0.232 19.680 1.00 81.12 186 LYS A N 1
ATOM 1435 C CA . LYS A 1 186 ? -1.360 -0.840 19.223 1.00 81.12 186 LYS A CA 1
ATOM 1436 C C . LYS A 1 186 ? -0.309 0.223 18.890 1.00 81.12 186 LYS A C 1
ATOM 1438 O O . LYS A 1 186 ? 0.834 0.110 19.332 1.00 81.12 186 LYS A O 1
ATOM 1443 N N . ASN A 1 187 ? -0.711 1.276 18.181 1.00 68.69 187 ASN A N 1
ATOM 1444 C CA . ASN A 1 187 ? 0.168 2.395 17.845 1.00 68.69 187 ASN A CA 1
ATOM 1445 C C . ASN A 1 187 ? 0.571 3.185 19.095 1.00 68.69 187 ASN A C 1
ATOM 1447 O O . ASN A 1 187 ? 1.743 3.515 19.253 1.00 68.69 187 ASN A O 1
ATOM 1451 N N . GLY A 1 188 ? -0.364 3.406 20.025 1.00 61.84 188 GLY A N 1
ATOM 1452 C CA . GLY A 1 188 ? -0.090 4.032 21.316 1.00 61.84 188 GLY A CA 1
ATOM 1453 C C . GLY A 1 188 ? 0.897 3.238 22.172 1.00 61.84 188 GLY A C 1
ATOM 1454 O O . GLY A 1 188 ? 1.746 3.839 22.820 1.00 61.84 188 GLY A O 1
ATOM 1455 N N . LEU A 1 189 ? 0.860 1.900 22.137 1.00 58.72 189 LEU A N 1
ATOM 1456 C CA . LEU A 1 189 ? 1.851 1.056 22.813 1.00 58.72 189 LEU A CA 1
ATOM 1457 C C . LEU A 1 189 ? 3.250 1.239 22.198 1.00 58.72 189 LEU A C 1
ATOM 1459 O O . LEU A 1 189 ? 4.211 1.466 22.935 1.00 58.72 189 LEU A O 1
ATOM 1463 N N . MET A 1 190 ? 3.347 1.210 20.862 1.00 51.81 190 MET A N 1
ATOM 1464 C CA . MET A 1 190 ? 4.609 1.384 20.125 1.00 51.81 190 MET A CA 1
ATOM 1465 C C . MET A 1 190 ? 5.195 2.800 20.231 1.00 51.81 190 MET A C 1
ATOM 1467 O O . MET A 1 190 ? 6.413 2.949 20.256 1.00 51.81 190 MET A O 1
ATOM 1471 N N . GLN A 1 191 ? 4.356 3.836 20.313 1.00 51.03 191 GLN A N 1
ATOM 1472 C CA . GLN A 1 191 ? 4.771 5.239 20.460 1.00 51.03 191 GLN A CA 1
ATOM 1473 C C . GLN A 1 191 ? 4.770 5.735 21.914 1.00 51.03 191 GLN A C 1
ATOM 1475 O O . GLN A 1 191 ? 5.061 6.908 22.164 1.00 51.03 191 GLN A O 1
ATOM 1480 N N . SER A 1 192 ? 4.447 4.887 22.896 1.00 54.72 192 SER A N 1
ATOM 1481 C CA . SER A 1 192 ? 4.387 5.340 24.284 1.00 54.72 192 SER A CA 1
ATOM 1482 C C . SER A 1 192 ? 5.773 5.790 24.756 1.00 54.72 192 SER A C 1
ATOM 1484 O O . SER A 1 192 ? 6.746 5.034 24.733 1.00 54.72 192 SER A O 1
ATOM 1486 N N . LYS A 1 193 ? 5.856 7.019 25.284 1.00 57.78 193 LYS A N 1
ATOM 1487 C CA . LYS A 1 193 ? 7.041 7.529 26.003 1.00 57.78 193 LYS A CA 1
ATOM 1488 C C . LYS A 1 193 ? 7.499 6.563 27.113 1.00 57.78 193 LYS A C 1
ATOM 1490 O O . LYS A 1 193 ? 8.675 6.542 27.457 1.00 57.78 193 LYS A O 1
ATOM 1495 N N . SER A 1 194 ? 6.593 5.717 27.616 1.00 59.44 194 SER A N 1
ATOM 1496 C CA . SER A 1 194 ? 6.888 4.648 28.578 1.00 59.44 194 SER A CA 1
ATOM 1497 C C . SER A 1 194 ? 7.875 3.596 28.063 1.00 59.44 194 SER A C 1
ATOM 1499 O O . SER A 1 194 ? 8.720 3.165 28.840 1.00 59.44 194 SER A O 1
ATOM 1501 N N . MET A 1 195 ? 7.851 3.207 26.782 1.00 64.69 195 MET A N 1
ATOM 1502 C CA . MET A 1 195 ? 8.818 2.226 26.258 1.00 64.69 195 MET A CA 1
ATOM 1503 C C . MET A 1 195 ? 10.247 2.790 26.253 1.00 64.69 195 MET A C 1
ATOM 1505 O O . MET A 1 195 ? 11.193 2.092 26.613 1.00 64.69 195 MET A O 1
ATOM 1509 N N . VAL A 1 196 ? 10.400 4.078 25.928 1.00 70.06 196 VAL A N 1
ATOM 1510 C CA . VAL A 1 196 ? 11.692 4.780 25.996 1.00 70.06 196 VAL A CA 1
ATOM 1511 C C . VAL A 1 196 ? 12.187 4.864 27.442 1.00 70.06 196 VAL A C 1
ATOM 1513 O O . VAL A 1 196 ? 13.353 4.583 27.706 1.00 70.06 196 VAL A O 1
ATOM 1516 N N . VAL A 1 197 ? 11.302 5.177 28.394 1.00 75.75 197 VAL A N 1
ATOM 1517 C CA . VAL A 1 197 ? 11.650 5.229 29.825 1.00 75.75 197 VAL A CA 1
ATOM 1518 C C . VAL A 1 197 ? 12.097 3.857 30.344 1.00 75.75 197 VAL A C 1
ATOM 1520 O O . VAL A 1 197 ? 13.124 3.772 31.012 1.00 75.75 197 VAL A O 1
ATOM 1523 N N . ILE A 1 198 ? 11.392 2.775 29.996 1.00 79.44 198 ILE A N 1
ATOM 1524 C CA . ILE A 1 198 ? 11.752 1.408 30.412 1.00 79.44 198 ILE A CA 1
ATOM 1525 C C . ILE A 1 198 ? 13.126 1.007 29.857 1.00 79.44 198 ILE A C 1
ATOM 1527 O O . ILE A 1 198 ? 13.956 0.479 30.600 1.00 79.44 198 ILE A O 1
ATOM 1531 N N . LEU A 1 199 ? 13.404 1.306 28.584 1.00 83.12 199 LEU A N 1
ATOM 1532 C CA . LEU A 1 199 ? 14.707 1.027 27.974 1.00 83.12 199 LEU A CA 1
ATOM 1533 C C . LEU A 1 199 ? 15.836 1.785 28.686 1.00 83.12 199 LEU A C 1
ATOM 1535 O O . LEU A 1 199 ? 16.835 1.174 29.061 1.00 83.12 199 LEU A O 1
ATOM 1539 N N . VAL A 1 200 ? 15.659 3.079 28.960 1.00 85.94 200 VAL A N 1
ATOM 1540 C CA . VAL A 1 200 ? 16.667 3.897 29.658 1.00 85.94 200 VAL A CA 1
ATOM 1541 C C . VAL A 1 200 ? 16.937 3.379 31.076 1.00 85.94 200 VAL A C 1
ATOM 1543 O O . VAL A 1 200 ? 18.095 3.240 31.471 1.00 85.94 200 VAL A O 1
ATOM 1546 N N . VAL A 1 201 ? 15.890 3.029 31.830 1.00 90.25 201 VAL A N 1
ATOM 1547 C CA . VAL A 1 201 ? 16.024 2.493 33.196 1.00 90.25 201 VAL A CA 1
ATOM 1548 C C . VAL A 1 201 ? 16.730 1.134 33.195 1.00 90.25 201 VAL A C 1
ATOM 1550 O O . VAL A 1 201 ? 17.604 0.895 34.029 1.00 90.25 201 VAL A O 1
ATOM 1553 N N . SER A 1 202 ? 16.411 0.263 32.232 1.00 89.62 202 SER A N 1
ATOM 1554 C CA . SER A 1 202 ? 17.035 -1.060 32.118 1.00 89.62 202 SER A CA 1
ATOM 1555 C C . SER A 1 202 ? 18.543 -0.985 31.847 1.00 89.62 202 SER A C 1
ATOM 1557 O O . SER A 1 202 ? 19.319 -1.710 32.470 1.00 89.62 202 SER A O 1
ATOM 1559 N N . ILE A 1 203 ? 18.975 -0.051 30.992 1.00 92.00 203 ILE A N 1
ATOM 1560 C CA . ILE A 1 203 ? 20.394 0.187 30.698 1.00 92.00 203 ILE A CA 1
ATOM 1561 C C . ILE A 1 203 ? 21.118 0.697 31.951 1.00 92.00 203 ILE A C 1
ATOM 1563 O O . ILE A 1 203 ? 22.209 0.222 32.267 1.00 92.00 203 ILE A O 1
ATOM 1567 N N . GLY A 1 204 ? 20.497 1.613 32.702 1.00 93.06 204 GLY A N 1
ATOM 1568 C CA . GLY A 1 204 ? 21.055 2.124 33.956 1.00 93.06 204 GLY A CA 1
ATOM 1569 C C . GLY A 1 204 ? 21.288 1.023 34.995 1.00 93.06 204 GLY A C 1
ATOM 1570 O O . GLY A 1 204 ? 22.377 0.924 35.558 1.00 93.06 204 GLY A O 1
ATOM 1571 N N . LEU A 1 205 ? 20.300 0.148 35.202 1.00 94.12 205 LEU A N 1
ATOM 1572 C CA . LEU A 1 205 ? 20.407 -0.996 36.116 1.00 94.12 205 LEU A CA 1
ATOM 1573 C C . LEU A 1 205 ? 21.522 -1.965 35.707 1.00 94.12 205 LEU A C 1
ATOM 1575 O O . LEU A 1 205 ? 22.311 -2.384 36.552 1.00 94.12 205 LEU A O 1
ATOM 1579 N N . MET A 1 206 ? 21.628 -2.282 34.416 1.00 94.25 206 MET A N 1
ATOM 1580 C CA . MET A 1 206 ? 22.677 -3.167 33.902 1.00 94.25 206 MET A CA 1
ATOM 1581 C C . MET A 1 206 ? 24.079 -2.595 34.129 1.00 94.25 206 MET A C 1
ATOM 1583 O O . MET A 1 206 ? 24.970 -3.314 34.579 1.00 94.25 206 MET A O 1
ATOM 1587 N N . LEU A 1 207 ? 24.276 -1.297 33.884 1.00 95.12 207 LEU A N 1
ATOM 1588 C CA . LEU A 1 207 ? 25.559 -0.636 34.131 1.00 95.12 207 LEU A CA 1
ATOM 1589 C C . LEU A 1 207 ? 25.939 -0.664 35.617 1.00 95.12 207 LEU A C 1
ATOM 1591 O O . LEU A 1 207 ? 27.084 -0.969 35.949 1.00 95.12 207 LEU A O 1
ATOM 1595 N N . LEU A 1 208 ? 24.983 -0.415 36.517 1.00 94.50 208 LEU A N 1
ATOM 1596 C CA . LEU A 1 208 ? 25.216 -0.478 37.963 1.00 94.50 208 LEU A CA 1
ATOM 1597 C C . LEU A 1 208 ? 25.612 -1.885 38.423 1.00 94.50 208 LEU A C 1
ATOM 1599 O O . LEU A 1 208 ? 26.547 -2.035 39.213 1.00 94.50 208 LEU A O 1
ATOM 1603 N N . LEU A 1 209 ? 24.953 -2.919 37.894 1.00 95.00 209 LEU A N 1
ATOM 1604 C CA . LEU A 1 209 ? 25.299 -4.308 38.187 1.00 95.00 209 LEU A CA 1
ATOM 1605 C C . LEU A 1 209 ? 26.722 -4.636 37.726 1.00 95.00 209 LEU A C 1
ATOM 1607 O O . LEU A 1 209 ? 27.506 -5.163 38.514 1.00 95.00 209 LEU A O 1
ATOM 1611 N N . VAL A 1 210 ? 27.101 -4.255 36.504 1.00 95.06 210 VAL A N 1
ATOM 1612 C CA . VAL A 1 210 ? 28.462 -4.477 35.988 1.00 95.06 210 VAL A CA 1
ATOM 1613 C C . VAL A 1 210 ? 29.504 -3.770 36.856 1.00 95.06 210 VAL A C 1
ATOM 1615 O O . VAL A 1 210 ? 30.485 -4.395 37.259 1.00 95.06 210 VAL A O 1
ATOM 1618 N N . VAL A 1 211 ? 29.278 -2.503 37.214 1.00 95.19 211 VAL A N 1
ATOM 1619 C CA . VAL A 1 211 ? 30.184 -1.746 38.093 1.00 95.19 211 VAL A CA 1
ATOM 1620 C C . VAL A 1 211 ? 30.320 -2.423 39.457 1.00 95.19 211 VAL A C 1
ATOM 1622 O O . VAL A 1 211 ? 31.435 -2.569 39.958 1.00 95.19 211 VAL A O 1
ATOM 1625 N N . SER A 1 212 ? 29.215 -2.895 40.039 1.00 92.94 212 SER A N 1
ATOM 1626 C CA . SER A 1 212 ? 29.233 -3.582 41.334 1.00 92.94 212 SER A CA 1
ATOM 1627 C C . SER A 1 212 ? 30.026 -4.895 41.294 1.00 92.94 212 SER A C 1
ATOM 1629 O O . SER A 1 212 ? 30.811 -5.169 42.203 1.00 92.94 212 SER A O 1
ATOM 1631 N N . ILE A 1 213 ? 29.901 -5.668 40.209 1.00 94.44 213 ILE A N 1
ATOM 1632 C CA . ILE A 1 213 ? 30.640 -6.918 39.999 1.00 94.44 213 ILE A CA 1
ATOM 1633 C C . ILE A 1 213 ? 32.132 -6.626 39.830 1.00 94.44 213 ILE A C 1
ATOM 1635 O O . ILE A 1 213 ? 32.959 -7.259 40.487 1.00 94.44 213 ILE A O 1
ATOM 1639 N N . VAL A 1 214 ? 32.494 -5.644 39.000 1.00 94.12 214 VAL A N 1
ATOM 1640 C CA . VAL A 1 214 ? 33.894 -5.242 38.796 1.00 94.12 214 VAL A CA 1
ATOM 1641 C C . VAL A 1 214 ? 34.513 -4.769 40.110 1.00 94.12 214 VAL A C 1
ATOM 1643 O O . VAL A 1 214 ? 35.594 -5.230 40.481 1.00 94.12 214 VAL A O 1
ATOM 1646 N N . TYR A 1 215 ? 33.811 -3.915 40.857 1.00 94.44 215 TYR A N 1
ATOM 1647 C CA . TYR A 1 215 ? 34.250 -3.453 42.173 1.00 94.44 215 TYR A CA 1
ATOM 1648 C C . TYR A 1 215 ? 34.483 -4.624 43.136 1.00 94.44 215 TYR A C 1
ATOM 1650 O O . TYR A 1 215 ? 35.528 -4.710 43.786 1.00 94.44 215 TYR A O 1
ATOM 1658 N N . TRP A 1 216 ? 33.547 -5.572 43.188 1.00 91.69 216 TRP A N 1
ATOM 1659 C CA . TRP A 1 216 ? 33.657 -6.754 44.035 1.00 91.69 216 TRP A CA 1
ATOM 1660 C C . TRP A 1 216 ? 34.847 -7.649 43.656 1.00 91.69 216 TRP A C 1
ATOM 1662 O O . TRP A 1 216 ? 35.575 -8.113 44.539 1.00 91.69 216 TRP A O 1
ATOM 1672 N N . LEU A 1 217 ? 35.106 -7.844 42.360 1.00 90.12 217 LEU A N 1
ATOM 1673 C CA . LEU A 1 217 ? 36.264 -8.598 41.868 1.00 90.12 217 LEU A CA 1
ATOM 1674 C C . LEU A 1 217 ? 37.592 -7.919 42.238 1.00 90.12 217 LEU A C 1
ATOM 1676 O O . LEU A 1 217 ? 38.521 -8.596 42.686 1.00 90.12 217 LEU A O 1
ATOM 1680 N N . VAL A 1 218 ? 37.682 -6.590 42.123 1.00 87.94 218 VAL A N 1
ATOM 1681 C CA . VAL A 1 218 ? 38.868 -5.816 42.539 1.00 87.94 218 VAL A CA 1
ATOM 1682 C C . VAL A 1 218 ? 39.089 -5.922 44.050 1.00 87.94 218 VAL A C 1
ATOM 1684 O O . VAL A 1 218 ? 40.207 -6.181 44.499 1.00 87.94 218 VAL A O 1
ATOM 1687 N N . MET A 1 219 ? 38.026 -5.795 44.847 1.00 80.81 219 MET A N 1
ATOM 1688 C CA . MET A 1 219 ? 38.101 -5.924 46.306 1.00 80.81 219 MET A CA 1
ATOM 1689 C C . MET A 1 219 ? 38.533 -7.327 46.750 1.00 80.81 219 MET A C 1
ATOM 1691 O O . MET A 1 219 ? 39.311 -7.460 47.696 1.00 80.81 219 MET A O 1
ATOM 1695 N N . ARG A 1 220 ? 38.101 -8.385 46.052 1.00 78.38 220 ARG A N 1
ATOM 1696 C CA . ARG A 1 220 ? 38.585 -9.752 46.307 1.00 78.38 220 ARG A CA 1
ATOM 1697 C C . ARG A 1 220 ? 40.073 -9.917 46.005 1.00 78.38 220 ARG A C 1
ATOM 1699 O O . ARG A 1 220 ? 40.769 -10.553 46.792 1.00 78.38 220 ARG A O 1
ATOM 1706 N N . ARG A 1 221 ? 40.581 -9.306 44.928 1.00 71.31 221 ARG A N 1
ATOM 1707 C CA . ARG A 1 221 ? 42.022 -9.321 44.617 1.00 71.31 221 ARG A CA 1
ATOM 1708 C C . ARG A 1 221 ? 42.850 -8.635 45.707 1.00 71.31 221 ARG A C 1
ATOM 1710 O O . ARG A 1 221 ? 43.869 -9.185 46.108 1.00 71.31 221 ARG A O 1
ATOM 1717 N N . LYS A 1 222 ? 42.382 -7.509 46.261 1.00 67.56 222 LYS A N 1
ATOM 1718 C CA . LYS A 1 222 ? 43.066 -6.818 47.374 1.00 67.56 222 LYS A CA 1
ATOM 1719 C C . LYS A 1 222 ? 43.123 -7.657 48.659 1.00 67.56 222 LYS A C 1
ATOM 1721 O O . LYS A 1 222 ? 44.169 -7.716 49.297 1.00 67.56 222 LYS A O 1
ATOM 1726 N N . LYS A 1 223 ? 42.045 -8.372 49.007 1.00 59.84 223 LYS A N 1
ATOM 1727 C CA . LYS A 1 223 ? 42.032 -9.278 50.177 1.00 59.84 223 LYS A CA 1
ATOM 1728 C C . LYS A 1 223 ? 42.944 -10.501 50.003 1.00 59.84 223 LYS A C 1
ATOM 1730 O O . LYS A 1 223 ? 43.526 -10.963 50.979 1.00 59.84 223 LYS A O 1
ATOM 1735 N N . GLY A 1 224 ? 43.108 -10.994 48.773 1.00 57.47 224 GLY A N 1
ATOM 1736 C CA . GLY A 1 224 ? 44.056 -12.069 48.457 1.00 57.47 224 GLY A CA 1
ATOM 1737 C C . GLY A 1 224 ? 45.528 -11.652 48.571 1.00 57.47 224 GLY A C 1
ATOM 1738 O O . GLY A 1 224 ? 46.360 -12.478 48.931 1.00 57.47 224 GLY A O 1
ATOM 1739 N N . ILE A 1 225 ? 45.846 -10.376 48.321 1.00 57.44 225 ILE A N 1
ATOM 1740 C CA . ILE A 1 225 ? 47.209 -9.834 48.457 1.00 57.44 225 ILE A CA 1
ATOM 1741 C C . ILE A 1 225 ? 47.596 -9.684 49.940 1.00 57.44 225 ILE A C 1
ATOM 1743 O O . ILE A 1 225 ? 48.668 -10.141 50.323 1.00 57.44 225 ILE A O 1
ATOM 1747 N N . MET A 1 226 ? 46.692 -9.192 50.799 1.00 50.75 226 MET A N 1
ATOM 1748 C CA . MET A 1 226 ? 46.939 -9.096 52.252 1.00 50.75 226 MET A CA 1
ATOM 1749 C C . MET A 1 226 ? 47.180 -10.456 52.933 1.00 50.75 226 MET A C 1
ATOM 1751 O O . MET A 1 226 ? 47.994 -10.562 53.851 1.00 50.75 226 MET A O 1
ATOM 1755 N N . HIS A 1 227 ? 46.491 -11.517 52.499 1.00 49.31 227 HIS A N 1
ATOM 1756 C CA . HIS A 1 227 ? 46.718 -12.854 53.059 1.00 49.31 227 HIS A CA 1
ATOM 1757 C C . HIS A 1 227 ? 48.067 -13.438 52.607 1.00 49.31 227 HIS A C 1
ATOM 1759 O O . HIS A 1 227 ? 48.739 -14.105 53.387 1.00 49.31 227 HIS A O 1
ATOM 1765 N N . LYS A 1 228 ? 48.511 -13.112 51.384 1.00 47.50 228 LYS A N 1
ATOM 1766 C CA . LYS A 1 228 ? 49.810 -13.540 50.845 1.00 47.50 228 LYS A CA 1
ATOM 1767 C C . LYS A 1 228 ? 50.992 -12.822 51.510 1.00 47.50 228 LYS A C 1
ATOM 1769 O O . LYS A 1 228 ? 51.996 -13.474 51.782 1.00 47.50 228 LYS A O 1
ATOM 1774 N N . GLU A 1 229 ? 50.865 -11.533 51.838 1.00 49.84 229 GLU A N 1
ATOM 1775 C CA . GLU A 1 229 ? 51.871 -10.810 52.643 1.00 49.84 229 GLU A CA 1
ATOM 1776 C C . GLU A 1 229 ? 52.023 -11.410 54.048 1.00 49.84 229 GLU A C 1
ATOM 1778 O O . GLU A 1 229 ? 53.142 -11.588 54.526 1.00 49.84 229 GLU A O 1
ATOM 1783 N N . SER A 1 230 ? 50.916 -11.823 54.674 1.00 50.47 230 SER A N 1
ATOM 1784 C CA . SER A 1 230 ? 50.929 -12.458 56.001 1.00 50.47 230 SER A CA 1
ATOM 1785 C C . SER A 1 230 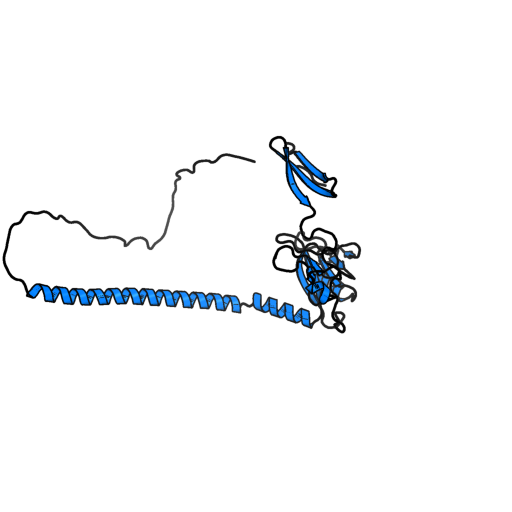? 51.642 -13.823 55.999 1.00 50.47 230 SER A C 1
ATOM 1787 O O . SER A 1 230 ? 52.337 -14.170 56.952 1.00 50.47 230 SER A O 1
ATOM 1789 N N . THR A 1 231 ? 51.506 -14.611 54.925 1.00 50.28 231 THR A N 1
ATOM 1790 C CA . THR A 1 231 ? 52.175 -15.918 54.790 1.00 50.28 231 THR A CA 1
ATOM 1791 C C . THR A 1 231 ? 53.672 -15.788 54.488 1.00 50.28 231 THR A C 1
ATOM 1793 O O . THR A 1 231 ? 54.458 -16.588 54.990 1.00 50.28 231 THR A O 1
ATOM 1796 N N . ILE A 1 232 ? 54.095 -14.776 53.720 1.00 52.97 232 ILE A N 1
ATOM 1797 C CA . ILE A 1 232 ? 55.518 -14.554 53.397 1.00 52.97 232 ILE A CA 1
ATOM 1798 C C . ILE A 1 232 ? 56.315 -14.096 54.632 1.00 52.97 232 ILE A C 1
ATOM 1800 O O . ILE A 1 232 ? 57.458 -14.519 54.801 1.00 52.97 232 ILE A O 1
ATOM 1804 N N . ILE A 1 233 ? 55.721 -13.303 55.534 1.00 50.69 233 ILE A N 1
ATOM 1805 C CA . ILE A 1 233 ? 56.373 -12.905 56.798 1.00 50.69 233 ILE A CA 1
ATOM 1806 C C . ILE A 1 233 ? 56.631 -14.128 57.697 1.00 50.69 233 ILE A C 1
ATOM 1808 O O . ILE A 1 233 ? 57.710 -14.241 58.271 1.00 50.69 233 ILE A O 1
ATOM 1812 N N . ASN A 1 234 ? 55.701 -15.089 57.750 1.00 45.06 234 ASN A N 1
ATOM 1813 C CA . ASN A 1 234 ? 55.856 -16.305 58.560 1.00 45.06 234 ASN A CA 1
ATOM 1814 C C . ASN A 1 234 ? 56.922 -17.282 58.024 1.00 45.06 234 ASN A C 1
ATOM 1816 O O . ASN A 1 234 ? 57.492 -18.037 58.805 1.00 45.06 234 ASN A O 1
ATOM 1820 N N . LEU A 1 235 ? 57.226 -17.267 56.721 1.00 49.50 235 LEU A N 1
ATOM 1821 C CA . LEU A 1 235 ? 58.257 -18.136 56.130 1.00 49.50 235 LEU A CA 1
ATOM 1822 C C . LEU A 1 235 ? 59.685 -17.603 56.331 1.00 49.50 235 LEU A C 1
ATOM 1824 O O . LEU A 1 235 ? 60.631 -18.384 56.333 1.00 49.50 235 LEU A O 1
ATOM 1828 N N . ARG A 1 236 ? 59.864 -16.294 56.560 1.00 42.34 236 ARG A N 1
ATOM 1829 C CA . ARG A 1 236 ? 61.191 -15.692 56.793 1.00 42.34 236 ARG A CA 1
ATOM 1830 C C . ARG A 1 236 ? 61.792 -15.982 58.171 1.00 42.34 236 ARG A C 1
ATOM 1832 O O . ARG A 1 236 ? 62.969 -15.707 58.367 1.00 42.34 236 ARG A O 1
ATOM 1839 N N . GLN A 1 237 ? 61.023 -16.524 59.114 1.00 42.62 237 GLN A N 1
ATOM 1840 C CA . GLN A 1 237 ? 61.497 -16.767 60.481 1.00 42.62 237 GLN A CA 1
ATOM 1841 C C . GLN A 1 237 ? 62.056 -18.186 60.705 1.00 42.62 237 GLN A C 1
ATOM 1843 O O . GLN A 1 237 ? 62.523 -18.475 61.803 1.00 42.62 237 GLN A O 1
ATOM 1848 N N . SER A 1 238 ? 62.035 -19.064 59.689 1.00 41.72 238 SER A N 1
ATOM 1849 C CA . SER A 1 238 ? 62.376 -20.486 59.860 1.00 41.72 238 SER A CA 1
ATOM 1850 C C . SER A 1 238 ? 63.721 -20.939 59.285 1.00 41.72 238 SER A C 1
ATOM 1852 O O . SER A 1 238 ? 64.126 -22.053 59.602 1.00 41.72 238 SER A O 1
ATOM 1854 N N . GLU A 1 239 ? 64.439 -20.152 58.482 1.00 41.34 239 GLU A N 1
ATOM 1855 C CA . GLU A 1 239 ? 65.701 -20.631 57.892 1.00 41.34 239 GLU A CA 1
ATOM 1856 C C . GLU A 1 239 ? 66.795 -19.563 57.966 1.00 41.34 239 GLU A C 1
ATOM 1858 O O . GLU A 1 239 ? 66.877 -18.651 57.146 1.00 41.34 239 GLU A O 1
ATOM 1863 N N . GLY A 1 240 ? 67.626 -19.682 59.005 1.00 35.47 240 GLY A N 1
ATOM 1864 C CA . GLY A 1 240 ? 68.922 -19.024 59.117 1.00 35.47 240 GLY A CA 1
ATOM 1865 C C . GLY A 1 240 ? 70.063 -20.020 58.882 1.00 35.47 240 GLY A C 1
ATOM 1866 O O . GLY A 1 240 ? 70.157 -21.004 59.610 1.00 35.47 240 GLY A O 1
ATOM 1867 N N . GLY A 1 241 ? 70.934 -19.689 57.916 1.00 31.80 241 GLY A N 1
ATOM 1868 C CA . GLY A 1 241 ? 72.303 -20.200 57.705 1.00 31.80 241 GLY A CA 1
ATOM 1869 C C . GLY A 1 241 ? 72.377 -21.548 56.974 1.00 31.80 241 GLY A C 1
ATOM 1870 O O . GLY A 1 241 ? 71.785 -22.517 57.424 1.00 31.80 241 GLY A O 1
ATOM 1871 N N . VAL A 1 242 ? 73.096 -21.714 55.858 1.00 29.58 242 VAL A N 1
ATOM 1872 C CA . VAL A 1 242 ? 74.506 -21.349 55.631 1.00 29.58 242 VAL A CA 1
ATOM 1873 C C . VAL A 1 242 ? 74.771 -20.952 54.164 1.00 29.58 242 VAL A C 1
ATOM 1875 O O . VAL A 1 242 ? 74.249 -21.563 53.233 1.00 29.58 242 VAL A O 1
ATOM 1878 N N . ASP A 1 243 ? 75.615 -19.928 54.032 1.00 31.44 243 ASP A N 1
ATOM 1879 C CA . ASP A 1 243 ? 76.246 -19.302 52.857 1.00 31.44 243 ASP A CA 1
ATOM 1880 C C . ASP A 1 243 ? 77.116 -20.280 52.026 1.00 31.44 243 ASP A C 1
ATOM 1882 O O . ASP A 1 243 ? 77.424 -21.375 52.478 1.00 31.44 243 ASP A O 1
ATOM 1886 N N . LEU A 1 244 ? 77.679 -20.026 50.845 1.00 31.09 244 LEU A N 1
ATOM 1887 C CA . LEU A 1 244 ? 77.735 -18.973 49.828 1.00 31.09 244 LEU A CA 1
ATOM 1888 C C . LEU A 1 244 ? 78.371 -19.709 48.623 1.00 31.09 244 LEU A C 1
ATOM 1890 O O . LEU A 1 244 ? 79.308 -20.468 48.853 1.00 31.09 244 LEU A O 1
ATOM 1894 N N . VAL A 1 245 ? 77.981 -19.443 47.377 1.00 27.45 245 VAL A N 1
ATOM 1895 C CA . VAL A 1 245 ? 78.921 -18.957 46.345 1.00 27.45 245 VAL A CA 1
ATOM 1896 C C . VAL A 1 245 ? 78.104 -18.132 45.356 1.00 27.45 245 VAL A C 1
ATOM 1898 O O . VAL A 1 245 ? 77.066 -18.552 44.850 1.00 27.45 245 VAL A O 1
ATOM 1901 N N . ASP A 1 246 ? 78.616 -16.926 45.186 1.00 30.30 246 ASP A N 1
ATOM 1902 C CA . ASP A 1 246 ? 78.119 -15.757 44.488 1.00 30.30 246 ASP A CA 1
ATOM 1903 C C . ASP A 1 246 ? 78.510 -15.756 42.994 1.00 30.30 246 ASP A C 1
ATOM 1905 O O . ASP A 1 246 ? 79.296 -16.591 42.540 1.00 30.30 246 ASP A O 1
ATOM 1909 N N . LEU A 1 247 ? 78.031 -14.712 42.311 1.00 27.25 247 LEU A N 1
ATOM 1910 C CA . LEU A 1 247 ? 78.290 -14.198 40.962 1.00 27.25 247 LEU A CA 1
ATOM 1911 C C . LEU A 1 247 ? 77.242 -14.640 39.926 1.00 27.25 247 LEU A C 1
ATOM 1913 O O . LEU A 1 247 ? 77.264 -15.755 39.424 1.00 27.25 247 LEU A O 1
ATOM 1917 N N . GLY A 1 248 ? 76.311 -13.794 39.491 1.00 29.95 248 GLY A N 1
ATOM 1918 C CA . GLY A 1 248 ? 76.137 -12.367 39.731 1.00 29.95 248 GLY A CA 1
ATOM 1919 C C . GLY A 1 248 ? 75.269 -11.753 38.628 1.00 29.95 248 GLY A C 1
ATOM 1920 O O . GLY A 1 248 ? 75.201 -12.284 37.521 1.00 29.95 248 GLY A O 1
ATOM 1921 N N . GLY A 1 249 ? 74.651 -10.612 38.942 1.00 29.25 249 GLY A N 1
ATOM 1922 C CA . GLY A 1 249 ? 74.255 -9.607 37.950 1.00 29.25 249 GLY A CA 1
ATOM 1923 C C . GLY A 1 249 ? 72.776 -9.560 37.566 1.00 29.25 249 GLY A C 1
ATOM 1924 O O . GLY A 1 249 ? 72.397 -10.022 36.495 1.00 29.25 249 GLY A O 1
ATOM 1925 N N . ILE A 1 250 ? 71.964 -8.916 38.408 1.00 34.16 250 ILE A N 1
ATOM 1926 C CA . ILE A 1 250 ? 70.725 -8.231 38.008 1.00 34.16 250 ILE A CA 1
ATOM 1927 C C . ILE A 1 250 ? 71.020 -6.729 38.028 1.00 34.16 250 ILE A C 1
ATOM 1929 O O . ILE A 1 250 ? 71.583 -6.239 39.004 1.00 34.16 250 ILE A O 1
ATOM 1933 N N . GLU A 1 251 ? 70.556 -6.010 37.010 1.00 28.59 251 GLU A N 1
ATOM 1934 C CA . GLU A 1 251 ? 70.368 -4.553 37.008 1.00 28.59 251 GLU A CA 1
ATOM 1935 C C . GLU A 1 251 ? 69.086 -4.304 36.173 1.00 28.59 251 GLU A C 1
ATOM 1937 O O . GLU A 1 251 ? 69.005 -4.784 35.046 1.00 28.59 251 GLU A O 1
ATOM 1942 N N . MET A 1 252 ? 67.912 -3.966 36.733 1.00 29.77 252 MET A N 1
ATOM 1943 C CA . MET A 1 252 ? 67.417 -2.731 37.383 1.00 29.77 252 MET A CA 1
ATOM 1944 C C . MET A 1 252 ? 67.220 -1.535 36.437 1.00 29.77 252 MET A C 1
ATOM 1946 O O . MET A 1 252 ? 68.188 -0.927 36.015 1.00 29.77 252 MET A O 1
ATOM 1950 N N . GLU A 1 253 ? 65.942 -1.218 36.173 1.00 30.59 253 GLU A N 1
ATOM 1951 C CA . GLU A 1 253 ? 65.257 0.099 36.117 1.00 30.59 253 GLU A CA 1
ATOM 1952 C C . GLU A 1 253 ? 63.914 -0.113 35.370 1.00 30.59 253 GLU A C 1
ATOM 1954 O O . GLU A 1 253 ? 63.842 -0.904 34.438 1.00 30.59 253 GLU A O 1
ATOM 1959 N N . GLY A 1 254 ? 62.754 0.460 35.692 1.00 29.56 254 GLY A N 1
ATOM 1960 C CA . GLY A 1 254 ? 62.370 1.521 36.613 1.00 29.56 254 GLY A CA 1
ATOM 1961 C C . GLY A 1 254 ? 61.036 2.118 36.118 1.00 29.56 254 GLY A C 1
ATOM 1962 O O . GLY A 1 254 ? 60.957 2.604 35.001 1.00 29.56 254 GLY A O 1
ATOM 1963 N N . LEU A 1 255 ? 59.980 1.956 36.923 1.00 28.88 255 LEU A N 1
ATOM 1964 C CA . LEU A 1 255 ? 58.929 2.926 37.294 1.00 28.88 255 LEU A CA 1
ATOM 1965 C C . LEU A 1 255 ? 58.398 4.007 36.310 1.00 28.88 255 LEU A C 1
ATOM 1967 O O . LEU A 1 255 ? 59.130 4.833 35.792 1.00 28.88 255 LEU A O 1
ATOM 1971 N N . GLU A 1 256 ? 57.057 4.065 36.288 1.00 30.53 256 GLU A N 1
ATOM 1972 C CA . GLU A 1 256 ? 56.147 5.216 36.096 1.00 30.53 256 GLU A CA 1
ATOM 1973 C C . GLU A 1 256 ? 56.144 6.027 34.787 1.00 30.53 256 GLU A C 1
ATOM 1975 O O . GLU A 1 256 ? 57.104 6.687 34.418 1.00 30.53 256 GLU A O 1
ATOM 1980 N N . LEU A 1 257 ? 54.957 6.125 34.168 1.00 27.42 257 LEU A N 1
ATOM 1981 C CA . LEU A 1 257 ? 54.106 7.333 34.218 1.00 27.42 257 LEU A CA 1
ATOM 1982 C C . LEU A 1 257 ? 52.934 7.180 33.233 1.00 27.42 257 LEU A C 1
ATOM 1984 O O . LEU A 1 257 ? 53.108 7.262 32.020 1.00 27.42 257 LEU A O 1
ATOM 1988 N N . GLN A 1 258 ? 51.712 6.998 33.746 1.00 26.81 258 GLN A N 1
ATOM 1989 C CA . GLN A 1 258 ? 50.486 7.126 32.942 1.00 26.81 258 GLN A CA 1
ATOM 1990 C C . GLN A 1 258 ? 49.467 8.077 33.592 1.00 26.81 258 GLN A C 1
ATOM 1992 O O . GLN A 1 258 ? 48.256 7.899 33.477 1.00 26.81 258 GLN A O 1
ATOM 1997 N N . GLU A 1 259 ? 49.969 9.137 34.229 1.00 33.59 259 GLU A N 1
ATOM 1998 C CA . GLU A 1 259 ? 49.208 10.358 34.501 1.00 33.59 259 GLU A CA 1
ATOM 1999 C C . GLU A 1 259 ? 49.564 11.428 33.465 1.00 33.59 259 GLU A C 1
ATOM 2001 O O . GLU A 1 259 ? 50.475 12.215 33.677 1.00 33.59 259 GLU A O 1
ATOM 2006 N N . ALA A 1 260 ? 48.853 11.451 32.334 1.00 30.72 260 ALA A N 1
ATOM 2007 C CA . ALA A 1 260 ? 48.594 12.669 31.554 1.00 30.72 260 ALA A CA 1
ATOM 2008 C C . ALA A 1 260 ? 47.818 12.333 30.273 1.00 30.72 260 ALA A C 1
ATOM 2010 O O . ALA A 1 260 ? 48.396 12.316 29.195 1.00 30.72 260 ALA A O 1
ATOM 2011 N N . TYR A 1 261 ? 46.500 12.108 30.346 1.00 29.34 261 TYR A N 1
ATOM 2012 C CA . TYR A 1 261 ? 45.646 12.473 29.200 1.00 29.34 261 TYR A CA 1
ATOM 2013 C C . TYR A 1 261 ? 44.169 12.693 29.562 1.00 29.34 261 TYR A C 1
ATOM 2015 O O . TYR A 1 261 ? 43.254 12.268 28.864 1.00 29.34 261 TYR A O 1
ATOM 2023 N N . PHE A 1 262 ? 43.918 13.411 30.660 1.00 35.84 262 PHE A N 1
ATOM 2024 C CA . PHE A 1 262 ? 42.615 14.014 30.958 1.00 35.84 262 PHE A CA 1
ATOM 2025 C C . PHE A 1 262 ? 42.714 15.542 30.810 1.00 35.84 262 PHE A C 1
ATOM 2027 O O . PHE A 1 262 ? 42.690 16.250 31.814 1.00 35.84 262 PHE A O 1
ATOM 2034 N N . ARG A 1 263 ? 42.861 16.055 29.573 1.00 33.53 263 ARG A N 1
ATOM 2035 C CA . ARG A 1 263 ? 42.297 17.348 29.092 1.00 33.53 263 ARG A CA 1
ATOM 2036 C C . ARG A 1 263 ? 42.920 17.839 27.771 1.00 33.53 263 ARG A C 1
ATOM 2038 O O . ARG A 1 263 ? 43.969 18.457 27.758 1.00 33.53 263 ARG A O 1
ATOM 2045 N N . GLY A 1 264 ? 42.171 17.640 26.685 1.00 31.44 264 GLY A N 1
ATOM 2046 C CA . GLY A 1 264 ? 41.684 18.697 25.784 1.00 31.44 264 GLY A CA 1
ATOM 2047 C C . GLY A 1 264 ? 42.644 19.633 25.019 1.00 31.44 264 GLY A C 1
ATOM 2048 O O . GLY A 1 264 ? 43.110 20.612 25.587 1.00 31.44 264 GLY A O 1
ATOM 2049 N N . ARG A 1 265 ? 42.588 19.485 23.676 1.00 33.31 265 ARG A N 1
ATOM 2050 C CA . ARG A 1 265 ? 42.780 20.490 22.587 1.00 33.31 265 ARG A CA 1
ATOM 2051 C C . ARG A 1 265 ? 44.236 20.901 22.274 1.00 33.31 265 ARG A C 1
ATOM 2053 O O . ARG A 1 265 ? 45.027 21.048 23.181 1.00 33.31 265 ARG A O 1
ATOM 2060 N N . LYS A 1 266 ? 44.656 21.181 21.029 1.00 30.66 266 LYS A N 1
ATOM 2061 C CA . LYS A 1 266 ? 44.018 21.303 19.696 1.00 30.66 266 LYS A CA 1
ATOM 2062 C C . LYS A 1 266 ? 45.134 21.293 18.614 1.00 30.66 266 LYS A C 1
ATOM 2064 O O . LYS A 1 266 ? 46.160 21.916 18.837 1.00 30.66 266 LYS A O 1
ATOM 2069 N N . LEU A 1 267 ? 44.777 20.782 17.427 1.00 36.41 267 LEU A N 1
ATOM 2070 C CA . LEU A 1 267 ? 45.159 21.207 16.057 1.00 36.41 267 LEU A CA 1
ATOM 2071 C C . LEU A 1 267 ? 46.500 20.812 15.396 1.00 36.41 267 LEU A C 1
ATOM 2073 O O . LEU A 1 267 ? 47.542 20.737 16.026 1.00 36.41 267 LEU A O 1
ATOM 2077 N N . GLN A 1 268 ? 46.361 20.692 14.058 1.00 29.55 268 GLN A N 1
ATOM 2078 C CA . GLN A 1 268 ? 47.328 20.502 12.957 1.00 29.55 268 GLN A CA 1
ATOM 2079 C C . GLN A 1 268 ? 47.915 19.085 12.844 1.00 29.55 268 GLN A C 1
ATOM 2081 O O . GLN A 1 268 ? 48.655 18.637 13.701 1.00 29.55 268 GLN A O 1
ATOM 2086 N N . GLY A 1 269 ? 47.475 18.261 11.881 1.00 31.45 269 GLY A N 1
ATOM 2087 C CA . GLY A 1 269 ? 47.736 18.392 10.436 1.00 31.45 269 GLY A CA 1
ATOM 2088 C C . GLY A 1 269 ? 49.117 17.775 10.182 1.00 31.45 269 GLY A C 1
ATOM 2089 O O . GLY A 1 269 ? 50.090 18.322 10.667 1.00 31.45 269 GLY A O 1
ATOM 2090 N N . THR A 1 270 ? 49.267 16.599 9.573 1.00 27.33 270 THR A N 1
ATOM 2091 C CA . THR A 1 270 ? 49.169 16.365 8.123 1.00 27.33 270 THR A CA 1
ATOM 2092 C C . THR A 1 270 ? 49.171 14.859 7.794 1.00 27.33 270 THR A C 1
ATOM 2094 O O . THR A 1 270 ? 49.458 14.006 8.627 1.00 27.33 270 THR A O 1
ATOM 2097 N N . ALA A 1 271 ? 48.777 14.576 6.553 1.00 33.31 271 ALA A N 1
ATOM 2098 C CA . ALA A 1 271 ? 48.430 13.294 5.951 1.00 33.31 271 ALA A CA 1
ATOM 2099 C C . ALA A 1 271 ? 49.574 12.281 5.768 1.00 33.31 271 ALA A C 1
ATOM 2101 O O . ALA A 1 271 ? 50.707 12.670 5.506 1.00 33.31 271 ALA A O 1
ATOM 2102 N N . ILE A 1 272 ? 49.210 10.991 5.737 1.00 29.59 272 ILE A N 1
ATOM 2103 C CA . ILE A 1 272 ? 49.948 9.894 5.081 1.00 29.59 272 ILE A CA 1
ATOM 2104 C C . ILE A 1 272 ? 48.906 8.965 4.401 1.00 29.59 272 ILE A C 1
ATOM 2106 O O . ILE A 1 272 ? 47.791 8.844 4.913 1.00 29.59 272 ILE A O 1
ATOM 2110 N N . PRO A 1 273 ? 49.196 8.408 3.207 1.00 33.94 273 PRO A N 1
ATOM 2111 C CA . PRO A 1 273 ? 48.226 8.263 2.124 1.00 33.94 273 PRO A CA 1
ATOM 2112 C C . PRO A 1 273 ? 47.548 6.888 2.036 1.00 33.94 273 PRO A C 1
ATOM 2114 O O . PRO A 1 273 ? 48.046 5.875 2.518 1.00 33.94 273 PRO A O 1
ATOM 2117 N N . ILE A 1 274 ? 46.408 6.886 1.342 1.00 31.36 274 ILE A N 1
ATOM 2118 C CA . ILE A 1 274 ? 45.587 5.722 0.992 1.00 31.36 274 ILE A CA 1
ATOM 2119 C C . ILE A 1 274 ? 46.052 5.187 -0.377 1.00 31.36 274 ILE A C 1
ATOM 2121 O O . ILE A 1 274 ? 46.144 5.986 -1.315 1.00 31.36 274 ILE A O 1
ATOM 2125 N N . PRO A 1 275 ? 46.302 3.874 -0.552 1.00 35.72 275 PRO A N 1
ATOM 2126 C CA . PRO A 1 275 ? 46.530 3.298 -1.871 1.00 35.72 275 PRO A CA 1
ATOM 2127 C C . PRO A 1 275 ? 45.223 3.266 -2.665 1.00 35.72 275 PRO A C 1
ATOM 2129 O O . PRO A 1 275 ? 44.203 2.745 -2.215 1.00 35.72 275 PRO A O 1
ATOM 2132 N N . GLN A 1 276 ? 45.282 3.849 -3.857 1.00 33.59 276 GLN A N 1
ATOM 2133 C CA . GLN A 1 276 ? 44.193 3.945 -4.817 1.00 33.59 276 GLN A CA 1
ATOM 2134 C C . GLN A 1 276 ? 43.852 2.567 -5.407 1.00 33.59 276 GLN A C 1
ATOM 2136 O O . GLN A 1 276 ? 44.689 1.939 -6.050 1.00 33.59 276 GLN A O 1
ATOM 2141 N N . GLY A 1 277 ? 42.600 2.138 -5.240 1.00 31.70 277 GLY A N 1
ATOM 2142 C CA . GLY A 1 277 ? 41.953 1.125 -6.075 1.00 31.70 277 GLY A CA 1
ATOM 2143 C C . GLY A 1 277 ? 41.073 1.825 -7.107 1.00 31.70 277 GLY A C 1
ATOM 2144 O O . GLY A 1 277 ? 40.147 2.547 -6.746 1.00 31.70 277 GLY A O 1
ATOM 2145 N N . TYR A 1 278 ? 41.438 1.670 -8.375 1.00 35.44 278 TYR A N 1
ATOM 2146 C CA . TYR A 1 278 ? 40.970 2.423 -9.534 1.00 35.44 278 TYR A CA 1
ATOM 2147 C C . TYR A 1 278 ? 39.705 1.794 -10.193 1.00 35.44 278 TYR A C 1
ATOM 2149 O O . TYR A 1 278 ? 39.747 0.620 -10.533 1.00 35.44 278 TYR A O 1
ATOM 2157 N N . TYR A 1 279 ? 38.672 2.639 -10.412 1.00 37.25 279 TYR A N 1
ATOM 2158 C CA . TYR A 1 279 ? 37.693 2.773 -11.535 1.00 37.25 279 TYR A CA 1
ATOM 2159 C C . TYR A 1 279 ? 36.807 1.566 -11.890 1.00 37.25 279 TYR A C 1
ATOM 2161 O O . TYR A 1 279 ? 37.293 0.481 -12.167 1.00 37.25 279 TYR A O 1
ATOM 2169 N N . GLY A 1 280 ? 35.478 1.705 -11.856 1.00 36.12 280 GLY A N 1
ATOM 2170 C CA . GLY A 1 280 ? 34.634 2.323 -12.904 1.00 36.12 280 GLY A CA 1
ATOM 2171 C C . GLY A 1 280 ? 33.772 1.178 -13.471 1.00 36.12 280 GLY A C 1
ATOM 2172 O O . GLY A 1 280 ? 34.300 0.090 -13.657 1.00 36.12 280 GLY A O 1
ATOM 2173 N N . LEU A 1 281 ? 32.454 1.246 -13.638 1.00 37.41 281 LEU A N 1
ATOM 2174 C CA . LEU A 1 281 ? 31.521 2.281 -14.088 1.00 37.41 281 LEU A CA 1
ATOM 2175 C C . LEU A 1 281 ? 30.202 2.191 -13.301 1.00 37.41 281 LEU A C 1
ATOM 2177 O O . LEU A 1 281 ? 29.879 1.079 -12.826 1.00 37.41 281 LEU A O 1
#

Organism: NCBI:txid176857